Protein AF-A0A930H237-F1 (afdb_monomer_lite)

pLDDT: mean 71.18, std 17.74, range [26.5, 97.38]

Foldseek 3Di:
DDPPPPPDDLLVVLLVLLLCLLPDLVNLLVQLVVCQVCVQVFDKDWDDDADDLQDPVLQNHDGDLSNLVSLLVSNVVLVVPDALQVLCCVQQVGGQDQPPPDQDAQDLVLLCVLLVCLLVVVCPVCPPPPNVVSSLVSNCSLLVGPPVCSVSVVVSSSVLSVDPCVVVSSVSSSSSSSNQRFWDRKMKQWWKQFSNPRHIDSDDQPQDPVRDRPPGIGTQDIDIFGTGGPRDTDPLSVQSNVSDPVSSSVVSSNSNSVSSVVVSVVSVVVVVVVPVPPDVVVVVVVPDDCVVVVVVLVPDDPVVNVVVVVVVVVVVVPD

Secondary structure (DSSP, 8-state):
---------HHHHHHHHHHHHHH-HHHHHHHHHHHHHTGGG---EEE--S--SS-STTTSSS-HHHHHHHHHHHHHHHHHS--HHHHHHHHHSS-----SS------HHHHHHHHHHHHHSTTTTTTSTTHHHHHHHHHHHHHT--TTTHHHHHHHHHHHHTSTTHHHHHHHHHHHHHHH-----EEEEEEEEETTT--EE-------TTSPPPTTEEEEEEEEE-EETTTEE-HHHHHHTT--HHHHHHHHHHHHHHHHHHHHHHHHHHHHHHT-STHHHHHHHTTS-HHHHHHHHHTS-HHHHHHHHHHHHHHHTT-

Sequence (319 aa):
MRVTTTKKNYQTEALESLKEIASSKKKACKIVNNLVLNWSKTNYYFQYYGFPVIREEDVKSTDFSSFIKTTSKAYKDFLSEEKAEKLSEELFGYKIPFDKKNNKVADINGFNRSISKLFQFKVDAFYKIGVRDKLNKLISDSLGAPLDEEDRLVESIIKMTKSENSKDLFEKLSNLLLFRKNKSYQFKIVFYYNLMNHKVESFVPERTENGFFSKTSESLFCLKIETKPNFKVSPFLKVILSEDEEKIKKFLVKEVQKNASKLYLELSERMLELKTTTYQFEESLRKIDFSEIKNLYNLLEDGDKEIARSILIKLALKD

Structure (mmCIF, N/CA/C/O backbone):
data_AF-A0A930H237-F1
#
_entry.id   AF-A0A930H237-F1
#
loop_
_atom_site.group_PDB
_atom_site.id
_atom_site.typ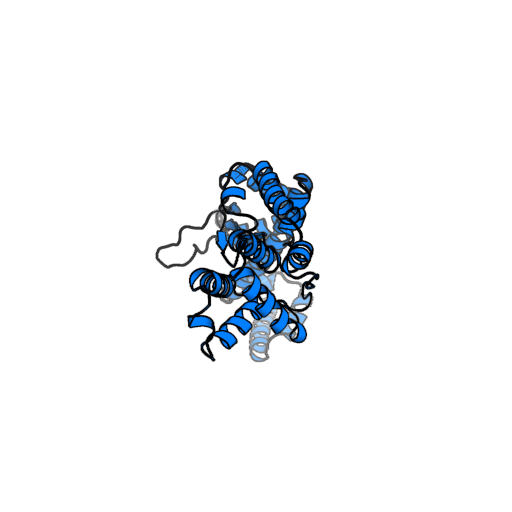e_symbol
_atom_site.label_atom_id
_atom_site.label_alt_id
_atom_site.label_comp_id
_atom_site.label_asym_id
_atom_site.label_entity_id
_atom_site.label_seq_id
_atom_site.pdbx_PDB_ins_code
_atom_site.Cartn_x
_atom_site.Cartn_y
_atom_site.Cartn_z
_atom_site.occupancy
_atom_site.B_iso_or_equiv
_atom_site.auth_seq_id
_atom_site.auth_comp_id
_atom_site.auth_asym_id
_atom_site.auth_atom_id
_atom_site.pdbx_PDB_model_num
ATOM 1 N N . MET A 1 1 ? 27.561 14.089 -52.305 1.00 33.38 1 MET A N 1
ATOM 2 C CA . MET A 1 1 ? 26.918 13.055 -51.466 1.00 33.38 1 MET A CA 1
ATOM 3 C C . MET A 1 1 ? 26.501 13.719 -50.154 1.00 33.38 1 MET A C 1
ATOM 5 O O . MET A 1 1 ? 27.354 13.985 -49.320 1.00 33.38 1 MET A O 1
ATOM 9 N N . ARG A 1 2 ? 25.236 14.142 -50.018 1.00 26.50 2 ARG A N 1
ATOM 10 C CA . ARG A 1 2 ? 24.735 14.723 -48.759 1.00 26.50 2 ARG A CA 1
ATOM 11 C C . ARG A 1 2 ? 24.407 13.564 -47.823 1.00 26.50 2 ARG A C 1
ATOM 13 O O . ARG A 1 2 ? 23.475 12.818 -48.094 1.00 26.50 2 ARG A O 1
ATOM 20 N N . VAL A 1 3 ? 25.188 13.404 -46.759 1.00 28.12 3 VAL A N 1
ATOM 21 C CA . VAL A 1 3 ? 24.837 12.526 -45.641 1.00 28.12 3 VAL A CA 1
ATOM 22 C C . VAL A 1 3 ? 23.681 13.198 -44.904 1.00 28.12 3 VAL A C 1
ATOM 24 O O . VAL A 1 3 ? 23.884 14.107 -44.106 1.00 28.12 3 VAL A O 1
ATOM 27 N N . THR A 1 4 ? 22.449 12.810 -45.220 1.00 27.72 4 THR A N 1
ATOM 28 C CA . THR A 1 4 ? 21.284 13.103 -44.385 1.00 27.72 4 THR A CA 1
ATOM 29 C C . THR A 1 4 ? 21.335 12.168 -43.184 1.00 27.72 4 THR A C 1
ATOM 31 O O . THR A 1 4 ? 20.794 11.067 -43.208 1.00 27.72 4 THR A O 1
ATOM 34 N N . THR A 1 5 ? 22.020 12.583 -42.121 1.00 33.19 5 THR A N 1
ATOM 35 C CA . THR A 1 5 ? 21.842 11.994 -40.792 1.00 33.19 5 THR A CA 1
ATOM 36 C C . THR A 1 5 ? 20.436 12.350 -40.317 1.00 33.19 5 THR A C 1
ATOM 38 O O . THR A 1 5 ? 20.193 13.422 -39.767 1.00 33.19 5 THR A O 1
ATOM 41 N N . THR A 1 6 ? 19.475 11.466 -40.582 1.00 40.22 6 THR A N 1
ATOM 42 C CA . THR A 1 6 ? 18.113 11.578 -40.059 1.00 40.22 6 THR A CA 1
ATOM 43 C C . THR A 1 6 ? 18.204 11.521 -38.538 1.00 40.22 6 THR A C 1
ATOM 45 O O . THR A 1 6 ? 18.523 10.480 -37.965 1.00 40.22 6 THR A O 1
ATOM 48 N N . LYS A 1 7 ? 17.999 12.662 -37.875 1.00 42.22 7 LYS A N 1
ATOM 49 C CA . LYS A 1 7 ? 17.947 12.760 -36.413 1.00 42.22 7 LYS A CA 1
ATOM 50 C C . LYS A 1 7 ? 16.872 11.773 -35.943 1.00 42.22 7 LYS A C 1
ATOM 52 O O . LYS A 1 7 ? 15.703 11.951 -36.284 1.00 42.22 7 LYS A O 1
ATOM 57 N N . LYS A 1 8 ? 17.270 10.691 -35.265 1.00 54.09 8 LYS A N 1
ATOM 58 C CA . LYS A 1 8 ? 16.335 9.674 -34.771 1.00 54.09 8 LYS A CA 1
ATOM 59 C C . LYS A 1 8 ? 15.251 10.362 -33.933 1.00 54.09 8 LYS A C 1
ATOM 61 O O . LYS A 1 8 ? 15.544 11.241 -33.124 1.00 54.09 8 LYS A O 1
ATOM 66 N N . ASN A 1 9 ? 13.991 10.005 -34.178 1.00 72.62 9 ASN A N 1
ATOM 67 C CA . ASN A 1 9 ? 12.866 10.519 -33.403 1.00 72.62 9 ASN A CA 1
ATOM 68 C C . ASN A 1 9 ? 12.964 9.952 -31.977 1.00 72.62 9 ASN A C 1
ATOM 70 O O . ASN A 1 9 ? 12.966 8.731 -31.814 1.00 72.62 9 ASN A O 1
ATOM 74 N N . TYR A 1 10 ? 13.010 10.824 -30.964 1.00 71.81 10 TYR A N 1
ATOM 75 C CA . TYR A 1 10 ? 13.093 10.447 -29.545 1.00 71.81 10 TYR A CA 1
ATOM 76 C C . TYR A 1 10 ? 12.004 9.441 -29.143 1.00 71.81 10 TYR A C 1
ATOM 78 O O . TYR A 1 10 ? 12.230 8.558 -28.329 1.00 71.81 10 TYR A O 1
ATOM 86 N N . GLN A 1 11 ? 10.832 9.510 -29.778 1.00 72.25 11 GLN A N 1
ATOM 87 C CA . GLN A 1 11 ? 9.729 8.579 -29.555 1.00 72.25 11 GLN A CA 1
ATOM 88 C C . GLN A 1 11 ? 10.087 7.138 -29.948 1.00 72.25 11 GLN A C 1
ATOM 90 O O . GLN A 1 11 ? 9.743 6.190 -29.245 1.00 72.25 11 GLN A O 1
ATOM 95 N N . THR A 1 12 ? 10.800 6.962 -31.061 1.00 74.62 12 THR A N 1
ATOM 96 C CA . THR A 1 12 ? 11.258 5.645 -31.523 1.00 74.62 12 THR A CA 1
ATOM 97 C C . THR A 1 12 ? 12.370 5.108 -30.625 1.00 74.62 12 THR A C 1
ATOM 99 O O . THR A 1 12 ? 12.357 3.931 -30.277 1.00 74.62 12 THR A O 1
ATOM 102 N N . GLU A 1 13 ? 13.288 5.969 -30.184 1.00 80.00 13 GLU A N 1
ATOM 103 C CA . GLU A 1 13 ? 14.350 5.585 -29.245 1.00 80.00 13 GLU A CA 1
ATOM 104 C C . GLU A 1 13 ? 13.794 5.208 -27.862 1.00 80.00 13 GLU A C 1
ATOM 106 O O . GLU A 1 13 ? 14.247 4.237 -27.252 1.00 80.00 13 GLU A O 1
ATOM 111 N N . ALA A 1 14 ? 12.759 5.911 -27.400 1.00 81.00 14 ALA A N 1
ATOM 112 C CA . ALA A 1 14 ? 12.029 5.582 -26.182 1.00 81.00 14 ALA A CA 1
ATOM 113 C C . ALA A 1 14 ? 11.367 4.197 -26.272 1.00 81.00 14 ALA A C 1
ATOM 115 O O . ALA A 1 14 ? 11.463 3.408 -25.331 1.00 81.00 14 ALA A O 1
ATOM 116 N N . LEU A 1 15 ? 10.747 3.860 -27.410 1.00 83.19 15 LEU A N 1
ATOM 117 C CA . LEU A 1 15 ? 10.169 2.531 -27.641 1.00 83.19 15 LEU A CA 1
ATOM 118 C C . LEU A 1 15 ? 11.234 1.426 -27.645 1.00 83.19 15 LEU A C 1
ATOM 120 O O . LEU A 1 15 ? 11.040 0.392 -27.001 1.00 83.19 15 LEU A O 1
ATOM 124 N N . GLU A 1 16 ? 12.361 1.638 -28.332 1.00 85.12 16 GLU A N 1
ATOM 125 C CA . GLU A 1 16 ? 13.494 0.702 -28.321 1.00 85.12 16 GLU A CA 1
ATOM 126 C C . GLU A 1 16 ? 13.991 0.482 -26.885 1.00 85.12 16 GLU A C 1
ATOM 128 O O . GLU A 1 16 ? 14.082 -0.655 -26.420 1.00 85.12 16 GLU A O 1
ATOM 133 N N . SER A 1 17 ? 14.212 1.567 -26.144 1.00 90.81 17 SER A N 1
ATOM 134 C CA . SER A 1 17 ? 14.664 1.531 -24.753 1.00 90.81 17 SER A CA 1
ATOM 135 C C . SER A 1 17 ? 13.677 0.798 -23.833 1.00 90.81 17 SER A C 1
ATOM 137 O O . SER A 1 17 ? 14.084 -0.072 -23.059 1.00 90.81 17 SER A O 1
ATOM 139 N N . LEU A 1 18 ? 12.369 1.052 -23.947 1.00 88.19 18 LEU A N 1
ATOM 140 C CA . LEU A 1 18 ? 11.340 0.347 -23.170 1.00 88.19 18 LEU A CA 1
ATOM 141 C C . LEU A 1 18 ? 11.295 -1.153 -23.486 1.00 88.19 18 LEU A C 1
ATOM 143 O O . LEU A 1 18 ? 11.227 -1.970 -22.562 1.00 88.19 18 LEU A O 1
ATOM 147 N N . LYS A 1 19 ? 11.401 -1.535 -24.765 1.00 88.88 19 LYS A N 1
ATOM 148 C CA . LYS A 1 19 ? 11.477 -2.941 -25.195 1.00 88.88 19 LYS A CA 1
ATOM 149 C C . LYS A 1 19 ? 12.703 -3.644 -24.609 1.00 88.88 19 LYS A C 1
ATOM 151 O O . LYS A 1 19 ? 12.628 -4.792 -24.156 1.00 88.88 19 LYS A O 1
ATOM 156 N N . GLU A 1 20 ? 13.838 -2.959 -24.578 1.00 92.44 20 GLU A N 1
ATOM 157 C CA . GLU A 1 20 ? 15.064 -3.474 -23.976 1.00 92.44 20 GLU A CA 1
ATOM 158 C C . GLU A 1 20 ? 14.970 -3.586 -22.447 1.00 92.44 20 GLU A C 1
ATOM 160 O O . GLU A 1 20 ? 15.455 -4.561 -21.872 1.00 92.44 20 GLU A O 1
ATOM 165 N N . ILE A 1 21 ? 14.339 -2.619 -21.770 1.00 93.25 21 ILE A N 1
ATOM 166 C CA . ILE A 1 21 ? 14.089 -2.680 -20.322 1.00 93.25 21 ILE A CA 1
ATOM 167 C C . ILE A 1 21 ? 13.184 -3.871 -19.998 1.00 93.25 21 ILE A C 1
ATOM 169 O O . ILE A 1 21 ? 13.485 -4.628 -19.075 1.00 93.25 21 ILE A O 1
ATOM 173 N N . ALA A 1 22 ? 12.115 -4.070 -20.772 1.00 90.62 22 ALA A N 1
ATOM 174 C CA . ALA A 1 22 ? 11.183 -5.178 -20.595 1.00 90.62 22 ALA A CA 1
ATOM 175 C C . ALA A 1 22 ? 11.869 -6.547 -20.748 1.00 90.62 22 ALA A C 1
ATOM 177 O O . ALA A 1 22 ? 11.674 -7.440 -19.920 1.00 90.62 22 ALA A O 1
ATOM 178 N N . SER A 1 23 ? 12.726 -6.703 -21.760 1.00 88.12 23 SER A N 1
ATOM 179 C CA . SER A 1 23 ? 13.376 -7.981 -22.087 1.00 88.12 23 SER A CA 1
ATOM 180 C C . SER A 1 23 ? 14.668 -8.263 -21.306 1.00 88.12 23 SER A C 1
ATOM 182 O O . SER A 1 23 ? 15.062 -9.422 -21.176 1.00 88.12 23 SER A O 1
ATOM 184 N N . SER A 1 24 ? 15.331 -7.247 -20.737 1.00 93.75 24 SER A N 1
ATOM 185 C CA . SER A 1 24 ? 16.636 -7.406 -20.082 1.00 93.75 24 SER A CA 1
ATOM 186 C C . SER A 1 24 ? 16.589 -7.190 -18.570 1.00 93.75 24 SER A C 1
ATOM 188 O O . SER A 1 24 ? 16.577 -6.060 -18.073 1.00 93.75 24 SER A O 1
ATOM 190 N N . LYS A 1 25 ? 16.743 -8.287 -17.813 1.00 92.38 25 LYS A N 1
ATOM 191 C CA . LYS A 1 25 ? 16.907 -8.238 -16.349 1.00 92.38 25 LYS A CA 1
ATOM 192 C C . LYS A 1 25 ? 18.054 -7.311 -15.931 1.00 92.38 25 LYS A C 1
ATOM 194 O O . LYS A 1 25 ? 17.916 -6.568 -14.969 1.00 92.38 25 LYS A O 1
ATOM 199 N N . LYS A 1 26 ? 19.171 -7.301 -16.671 1.00 96.25 26 LYS A N 1
ATOM 200 C CA . LYS A 1 26 ? 20.328 -6.431 -16.388 1.00 96.25 26 LYS A CA 1
ATOM 201 C C . LYS A 1 26 ? 19.966 -4.945 -16.501 1.00 96.25 26 LYS A C 1
ATOM 203 O O . LYS A 1 26 ? 20.393 -4.165 -15.653 1.00 96.25 26 LYS A O 1
ATOM 208 N N . LYS A 1 27 ? 19.190 -4.545 -17.518 1.00 94.38 27 LYS A N 1
ATOM 209 C CA . LYS A 1 27 ? 18.742 -3.148 -17.678 1.00 94.38 27 LYS A CA 1
ATOM 210 C C . LYS A 1 27 ? 17.751 -2.751 -16.588 1.00 94.38 27 LYS A C 1
ATOM 212 O O . LYS A 1 27 ? 17.941 -1.713 -15.960 1.00 94.38 27 LYS A O 1
ATOM 217 N N . ALA A 1 28 ? 16.785 -3.613 -16.277 1.00 94.44 28 ALA A N 1
ATOM 218 C CA . ALA A 1 28 ? 15.865 -3.384 -15.167 1.00 94.44 28 ALA A CA 1
ATOM 219 C C . ALA A 1 28 ? 16.589 -3.295 -13.805 1.00 94.44 28 ALA A C 1
ATOM 221 O O . ALA A 1 28 ? 16.302 -2.395 -13.020 1.00 94.44 28 ALA A O 1
ATOM 222 N N . CYS A 1 29 ? 17.590 -4.145 -13.544 1.00 96.75 29 CYS A N 1
ATOM 223 C CA . CYS A 1 29 ? 18.431 -4.051 -12.344 1.00 96.75 29 CYS A CA 1
ATOM 224 C C . CYS A 1 29 ? 19.172 -2.712 -12.251 1.00 96.75 29 CYS A C 1
ATOM 226 O O . CYS A 1 29 ? 19.229 -2.137 -11.171 1.00 96.75 29 CYS A O 1
ATOM 228 N N . LYS A 1 30 ? 19.712 -2.188 -13.361 1.00 96.12 30 LYS A N 1
ATOM 229 C CA . LYS A 1 30 ? 20.359 -0.864 -13.363 1.00 96.12 30 LYS A CA 1
ATOM 230 C C . LYS A 1 30 ? 19.384 0.244 -12.964 1.00 96.12 30 LYS A C 1
ATOM 232 O O . LYS A 1 30 ? 19.750 1.099 -12.167 1.00 96.12 30 LYS A O 1
ATOM 237 N N . ILE A 1 31 ? 18.152 0.203 -13.476 1.00 95.44 31 ILE A N 1
ATOM 238 C CA . ILE A 1 31 ? 17.099 1.150 -13.087 1.00 95.44 31 ILE A CA 1
ATOM 239 C C . ILE A 1 31 ? 16.830 1.041 -11.587 1.00 95.44 31 ILE A C 1
ATOM 241 O O . ILE A 1 31 ? 16.920 2.041 -10.889 1.00 95.44 31 ILE A O 1
ATOM 245 N N . VAL A 1 32 ? 16.580 -0.166 -11.073 1.00 96.12 32 VAL A N 1
ATOM 246 C CA . VAL A 1 32 ? 16.303 -0.374 -9.643 1.00 96.12 32 VAL A CA 1
ATOM 247 C C . VAL A 1 32 ? 17.460 0.096 -8.763 1.00 96.12 32 VAL A C 1
ATOM 249 O O . VAL A 1 32 ? 17.221 0.796 -7.787 1.00 96.12 32 VAL A O 1
ATOM 252 N N . ASN A 1 33 ? 18.708 -0.208 -9.123 1.00 95.56 33 ASN A N 1
ATOM 253 C CA . ASN A 1 33 ? 19.875 0.262 -8.376 1.00 95.56 33 ASN A CA 1
ATOM 254 C C . ASN A 1 33 ? 19.957 1.793 -8.361 1.00 95.56 33 ASN A C 1
ATOM 256 O O . ASN A 1 33 ? 20.219 2.374 -7.314 1.00 95.56 33 ASN A O 1
ATOM 260 N N . ASN A 1 34 ? 19.671 2.452 -9.487 1.00 93.25 34 ASN A N 1
ATOM 261 C CA . ASN A 1 34 ? 19.621 3.912 -9.539 1.00 93.25 34 ASN A CA 1
ATOM 262 C C . ASN A 1 34 ? 18.498 4.485 -8.663 1.00 93.25 34 ASN A C 1
ATOM 264 O O . ASN A 1 34 ? 18.711 5.513 -8.023 1.00 93.25 34 ASN A O 1
ATOM 268 N N . LEU A 1 35 ? 17.330 3.833 -8.607 1.00 91.88 35 LEU A N 1
ATOM 269 C CA . LEU A 1 35 ? 16.230 4.240 -7.726 1.00 91.88 35 LEU A CA 1
ATOM 270 C C . LEU A 1 35 ? 16.613 4.099 -6.247 1.00 91.88 35 LEU A C 1
ATOM 272 O O . LEU A 1 35 ? 16.368 5.013 -5.470 1.00 91.88 35 LEU A O 1
ATOM 276 N N . VAL A 1 36 ? 17.258 2.990 -5.871 1.00 93.12 36 VAL A N 1
ATOM 277 C CA . VAL A 1 36 ? 17.744 2.744 -4.502 1.00 93.12 36 VAL A CA 1
ATOM 278 C C . VAL A 1 36 ? 18.811 3.767 -4.102 1.00 93.12 36 VAL A C 1
ATOM 280 O O . VAL A 1 36 ? 18.723 4.356 -3.029 1.00 93.12 36 VAL A O 1
ATOM 283 N N . LEU A 1 37 ? 19.784 4.036 -4.978 1.00 92.00 37 LEU A N 1
ATOM 284 C CA . LEU A 1 37 ? 20.841 5.023 -4.724 1.00 92.00 37 LEU A CA 1
ATOM 285 C C . LEU A 1 37 ? 20.296 6.449 -4.572 1.00 92.00 37 LEU A C 1
ATOM 287 O O . LEU A 1 37 ? 20.847 7.239 -3.812 1.00 92.00 37 LEU A O 1
ATOM 291 N N . ASN A 1 38 ? 19.217 6.785 -5.281 1.00 89.00 38 ASN A N 1
ATOM 292 C CA . ASN A 1 38 ? 18.582 8.102 -5.225 1.00 89.00 38 ASN A CA 1
ATOM 293 C C . ASN A 1 38 ? 17.320 8.117 -4.353 1.00 89.00 38 ASN A C 1
ATOM 295 O O . ASN A 1 38 ? 16.482 9.007 -4.510 1.00 89.00 38 ASN A O 1
ATOM 299 N N . TRP A 1 39 ? 17.163 7.157 -3.435 1.00 90.00 39 TRP A N 1
ATOM 300 C CA . TRP A 1 39 ? 15.936 7.037 -2.647 1.00 90.00 39 TRP A CA 1
ATOM 301 C C . TRP A 1 39 ? 15.631 8.299 -1.835 1.00 90.00 39 TRP A C 1
ATOM 303 O O . TRP A 1 39 ? 14.477 8.707 -1.749 1.00 90.00 39 TRP A O 1
ATOM 313 N N . SER A 1 40 ? 16.662 8.992 -1.345 1.00 87.31 40 SER A N 1
ATOM 314 C CA . SER A 1 40 ? 16.518 10.258 -0.615 1.00 87.31 40 SER A CA 1
ATOM 315 C C . SER A 1 40 ? 15.809 11.365 -1.413 1.00 87.31 40 SER A C 1
ATOM 317 O O . SER A 1 40 ? 15.217 12.263 -0.824 1.00 87.31 40 SER A O 1
ATOM 319 N N . LYS A 1 41 ? 15.816 11.284 -2.750 1.00 85.69 41 LYS A N 1
ATOM 320 C CA . LYS A 1 41 ? 15.156 12.230 -3.668 1.00 85.69 41 LYS A CA 1
ATOM 321 C C . LYS A 1 41 ? 13.762 11.772 -4.110 1.00 85.69 41 LYS A C 1
ATOM 323 O O . LYS A 1 41 ? 13.140 12.425 -4.944 1.00 85.69 41 LYS A O 1
ATOM 328 N N . THR A 1 42 ? 13.290 10.630 -3.612 1.00 86.19 42 THR A N 1
ATOM 329 C CA . THR A 1 42 ? 12.003 10.059 -4.012 1.00 86.19 42 THR A CA 1
ATOM 330 C C . THR A 1 42 ? 10.846 10.785 -3.346 1.00 86.19 42 THR A C 1
ATOM 332 O O . THR A 1 42 ? 10.838 10.958 -2.130 1.00 86.19 42 THR A O 1
ATOM 335 N N . ASN A 1 43 ? 9.861 11.189 -4.154 1.00 84.56 43 ASN A N 1
ATOM 336 C CA . ASN A 1 43 ? 8.629 11.796 -3.663 1.00 84.56 43 ASN A CA 1
ATOM 337 C C . ASN A 1 43 ? 7.578 10.741 -3.301 1.00 84.56 43 ASN A C 1
ATOM 339 O O . ASN A 1 43 ? 7.437 9.714 -3.972 1.00 84.56 43 ASN A O 1
ATOM 343 N N . TYR A 1 44 ? 6.776 11.060 -2.287 1.00 83.62 44 TYR A N 1
ATOM 344 C CA . TYR A 1 44 ? 5.657 10.244 -1.826 1.00 83.62 44 TYR A CA 1
ATOM 345 C C . TYR A 1 44 ? 4.362 11.030 -1.974 1.00 83.62 44 TYR A C 1
ATOM 347 O O . TYR A 1 44 ? 4.291 12.214 -1.655 1.00 83.62 44 TYR A O 1
ATOM 355 N N . TYR A 1 45 ? 3.321 10.352 -2.440 1.00 80.38 45 TYR A N 1
ATOM 356 C CA . TYR A 1 45 ? 1.989 10.923 -2.558 1.00 80.38 45 TYR A CA 1
ATOM 357 C C . TYR A 1 45 ? 1.099 10.304 -1.504 1.00 80.38 45 TYR A C 1
ATOM 359 O O . TYR A 1 45 ? 0.741 9.131 -1.616 1.00 80.38 45 TYR A O 1
ATOM 367 N N . PHE A 1 46 ? 0.721 11.093 -0.509 1.00 77.88 46 PHE A N 1
ATOM 368 C CA . PHE A 1 46 ? -0.199 10.667 0.531 1.00 77.88 46 PHE A CA 1
ATOM 369 C C . PHE A 1 46 ? -1.638 10.932 0.104 1.00 77.88 46 PHE A C 1
ATOM 371 O O . PHE A 1 46 ? -2.046 12.072 -0.107 1.00 77.88 46 PHE A O 1
ATOM 378 N N . GLN A 1 47 ? -2.412 9.862 -0.047 1.00 71.81 47 GLN A N 1
ATOM 379 C CA . GLN A 1 47 ? -3.854 9.917 -0.233 1.00 71.81 47 GLN A CA 1
ATOM 380 C C . GLN A 1 47 ? -4.516 9.371 1.028 1.00 71.81 47 GLN A C 1
ATOM 382 O O . GLN A 1 47 ? -4.502 8.171 1.316 1.00 71.81 47 GLN A O 1
ATOM 387 N N . TYR A 1 48 ? -5.058 10.301 1.803 1.00 64.25 48 TYR A N 1
ATOM 388 C CA . TYR A 1 48 ? -5.606 10.039 3.120 1.00 64.25 48 TYR A CA 1
ATOM 389 C C . TYR A 1 48 ? -7.035 9.511 3.003 1.00 64.25 48 TYR A C 1
ATOM 391 O O . TYR A 1 48 ? -7.947 10.236 2.609 1.00 64.25 48 TYR A O 1
ATOM 399 N N . TYR A 1 49 ? -7.238 8.262 3.415 1.00 56.75 49 TYR A N 1
ATOM 400 C CA . TYR A 1 49 ? -8.554 7.731 3.746 1.00 56.75 49 TYR A CA 1
ATOM 401 C C . TYR A 1 49 ? -8.425 6.964 5.071 1.00 56.75 49 TYR A C 1
ATOM 403 O O . TYR A 1 49 ? -7.700 5.985 5.156 1.00 56.75 49 TYR A O 1
ATOM 411 N N . GLY A 1 50 ? -9.093 7.416 6.137 1.00 59.72 50 GLY A N 1
ATOM 412 C CA . GLY A 1 50 ? -9.036 6.740 7.445 1.00 59.72 50 GLY A CA 1
ATOM 413 C C . GLY A 1 50 ? -7.785 7.044 8.284 1.00 59.72 50 GLY A C 1
ATOM 414 O O . GLY A 1 50 ? -7.197 8.114 8.152 1.00 59.72 50 GLY A O 1
ATOM 415 N N . PHE A 1 51 ? -7.438 6.130 9.199 1.00 65.19 51 PHE A N 1
ATOM 416 C CA . PHE A 1 51 ? -6.330 6.298 10.147 1.00 65.19 51 PHE A CA 1
ATOM 417 C C . PHE A 1 51 ? -5.004 5.767 9.562 1.00 65.19 51 PHE A C 1
ATOM 419 O O . PHE A 1 51 ? -4.988 4.653 9.024 1.00 65.19 51 PHE A O 1
ATOM 426 N N . PRO A 1 52 ? -3.894 6.524 9.646 1.00 68.94 52 PRO A N 1
ATOM 427 C CA . PRO A 1 52 ? -2.606 6.101 9.110 1.00 68.94 52 PRO A CA 1
ATOM 428 C C . PRO A 1 52 ? -1.883 5.122 10.038 1.00 68.94 52 PRO A C 1
ATOM 430 O O . PRO A 1 52 ? -1.348 5.514 11.071 1.00 68.94 52 PRO A O 1
ATOM 433 N N . VAL A 1 53 ? -1.825 3.850 9.630 1.00 76.94 53 VAL A N 1
ATOM 434 C CA . VAL A 1 53 ? -0.948 2.842 10.261 1.00 76.94 53 VAL A CA 1
ATOM 435 C C . VAL A 1 53 ? 0.527 3.149 9.994 1.00 76.94 53 VAL A C 1
ATOM 437 O O . VAL A 1 53 ? 1.357 3.018 10.879 1.00 76.94 53 VAL A O 1
ATOM 440 N N . ILE A 1 54 ? 0.841 3.561 8.765 1.00 82.25 54 ILE A N 1
ATOM 441 C CA . ILE A 1 54 ? 2.162 4.053 8.368 1.00 82.25 54 ILE A CA 1
ATOM 442 C C . ILE A 1 54 ? 1.971 5.527 8.039 1.00 82.25 54 ILE A C 1
ATOM 444 O O . ILE A 1 54 ? 1.153 5.855 7.174 1.00 82.25 54 ILE A O 1
ATOM 448 N N . ARG A 1 55 ? 2.672 6.399 8.752 1.00 81.06 55 ARG A N 1
ATOM 449 C CA . ARG A 1 55 ? 2.525 7.850 8.679 1.00 81.06 55 ARG A CA 1
ATOM 450 C C . ARG A 1 55 ? 3.565 8.462 7.747 1.00 81.06 55 ARG A C 1
ATOM 452 O O . ARG A 1 55 ? 4.435 7.781 7.210 1.00 81.06 55 ARG A O 1
ATOM 459 N N . GLU A 1 56 ? 3.446 9.762 7.504 1.00 83.69 56 GLU A N 1
ATOM 460 C CA . GLU A 1 56 ? 4.380 10.482 6.640 1.00 83.69 56 GLU A CA 1
ATOM 461 C C . GLU A 1 56 ? 5.798 10.508 7.229 1.00 83.69 56 GLU A C 1
ATOM 463 O O . GLU A 1 56 ? 6.770 10.331 6.500 1.00 83.69 56 GLU A O 1
ATOM 468 N N . GLU A 1 57 ? 5.922 10.657 8.545 1.00 84.50 57 GLU A N 1
ATOM 469 C CA . GLU A 1 57 ? 7.188 10.589 9.276 1.00 84.50 57 GLU A CA 1
ATOM 470 C C . GLU A 1 57 ? 7.896 9.232 9.154 1.00 84.50 57 GLU A C 1
ATOM 472 O O . GLU A 1 57 ? 9.124 9.198 9.126 1.00 84.50 57 GLU A O 1
ATOM 477 N N . ASP A 1 58 ? 7.150 8.135 8.991 1.00 83.44 58 ASP A N 1
ATOM 478 C CA . ASP A 1 58 ? 7.712 6.782 8.882 1.00 83.44 58 ASP A CA 1
ATOM 479 C C . ASP A 1 58 ? 8.379 6.521 7.524 1.00 83.44 58 ASP A C 1
ATOM 481 O O . ASP A 1 58 ? 9.135 5.561 7.357 1.00 83.44 58 ASP A O 1
ATOM 485 N N . VAL A 1 59 ? 8.069 7.360 6.532 1.00 81.25 59 VAL A N 1
ATOM 486 C CA . VAL A 1 59 ? 8.475 7.167 5.132 1.00 81.25 59 VAL A CA 1
ATOM 487 C C . VAL A 1 59 ? 9.245 8.360 4.574 1.00 81.25 59 VAL A C 1
ATOM 489 O O . VAL A 1 59 ? 9.812 8.263 3.485 1.00 81.25 59 VAL A O 1
ATOM 492 N N . LYS A 1 60 ? 9.274 9.483 5.304 1.00 78.88 60 LYS A N 1
ATOM 493 C CA . LYS A 1 60 ? 10.025 10.685 4.941 1.00 78.88 60 LYS A CA 1
ATOM 494 C C . LYS A 1 60 ? 11.503 10.343 4.745 1.00 78.88 60 LYS A C 1
ATOM 496 O O . LYS A 1 60 ? 12.148 9.728 5.587 1.00 78.88 60 LYS A O 1
ATOM 501 N N . SER A 1 61 ? 12.003 10.731 3.576 1.00 65.00 61 SER A N 1
ATOM 502 C CA . SER A 1 61 ? 13.246 10.250 2.974 1.00 65.00 61 SER A CA 1
ATOM 503 C C . SER A 1 61 ? 14.507 10.443 3.823 1.00 65.00 61 SER A C 1
ATOM 505 O O . SER A 1 61 ? 14.976 11.566 3.993 1.00 65.00 61 SER A O 1
ATOM 507 N N . THR A 1 62 ? 15.128 9.326 4.211 1.00 75.19 62 THR A N 1
ATOM 508 C CA . THR A 1 62 ? 16.531 9.243 4.659 1.00 75.19 62 THR A CA 1
ATOM 509 C C . THR A 1 62 ? 17.349 8.363 3.704 1.00 75.19 62 THR A C 1
ATOM 511 O O . THR A 1 62 ? 18.179 8.877 2.958 1.00 75.19 62 THR A O 1
ATOM 514 N N . ASP A 1 63 ? 17.046 7.067 3.616 1.00 91.19 63 ASP A N 1
ATOM 515 C CA . ASP A 1 63 ? 17.631 6.110 2.663 1.00 91.19 63 ASP A CA 1
ATOM 516 C C . ASP A 1 63 ? 16.717 4.881 2.468 1.00 91.19 63 ASP A C 1
ATOM 518 O O . ASP A 1 63 ? 15.736 4.704 3.194 1.00 91.19 63 ASP A O 1
ATOM 522 N N . PHE A 1 64 ? 17.012 4.032 1.475 1.00 92.81 64 PHE A N 1
ATOM 523 C CA . PHE A 1 64 ? 16.161 2.884 1.127 1.00 92.81 64 PHE A CA 1
ATOM 524 C C . PHE A 1 64 ? 16.055 1.838 2.246 1.00 92.81 64 PHE A C 1
ATOM 526 O O . PHE A 1 64 ? 14.969 1.317 2.496 1.00 92.81 64 PHE A O 1
ATOM 533 N N . SER A 1 65 ? 17.155 1.543 2.944 1.00 93.38 65 SER A N 1
ATOM 534 C CA . SER A 1 65 ? 17.174 0.555 4.029 1.00 93.38 65 SER A CA 1
ATOM 535 C C . SER A 1 65 ? 16.406 1.076 5.246 1.00 93.38 65 SER A C 1
ATOM 537 O O . SER A 1 65 ? 15.583 0.357 5.818 1.00 93.38 65 SER A O 1
ATOM 539 N N . SER A 1 66 ? 16.615 2.341 5.615 1.00 92.56 66 SER A N 1
ATOM 540 C CA . SER A 1 66 ? 15.860 2.993 6.687 1.00 92.56 66 SER A CA 1
ATOM 541 C C . SER A 1 66 ? 14.367 3.038 6.372 1.00 92.56 66 SER A C 1
ATOM 543 O O . SER A 1 66 ? 13.564 2.661 7.220 1.00 92.56 66 SER A O 1
ATOM 545 N N . PHE A 1 67 ? 13.987 3.380 5.135 1.00 92.31 67 PHE A N 1
ATOM 546 C CA . PHE A 1 67 ? 12.594 3.318 4.684 1.00 92.31 67 PHE A CA 1
ATOM 547 C C . PHE A 1 67 ? 11.973 1.931 4.915 1.00 92.31 67 PHE A C 1
ATOM 549 O O . PHE A 1 67 ? 10.870 1.838 5.459 1.00 92.31 67 PHE A O 1
ATOM 556 N N . ILE A 1 68 ? 12.679 0.852 4.552 1.00 93.69 68 ILE A N 1
ATOM 557 C CA . ILE A 1 68 ? 12.207 -0.528 4.750 1.00 93.69 68 ILE A CA 1
ATOM 558 C C . ILE A 1 68 ? 11.991 -0.816 6.236 1.00 93.69 68 ILE A C 1
ATOM 560 O O . ILE A 1 68 ? 10.916 -1.283 6.618 1.00 93.69 68 ILE A O 1
ATOM 564 N N . LYS A 1 69 ? 12.993 -0.523 7.072 1.00 93.19 69 LYS A N 1
ATOM 565 C CA . LYS A 1 69 ? 12.950 -0.810 8.511 1.00 93.19 69 LYS A CA 1
ATOM 566 C C . LYS A 1 69 ? 11.848 -0.028 9.213 1.00 93.19 69 LYS A C 1
ATOM 568 O O . LYS A 1 69 ? 11.069 -0.629 9.945 1.00 93.19 69 LYS A O 1
ATOM 573 N N . THR A 1 70 ? 11.745 1.276 8.971 1.00 92.31 70 THR A N 1
ATOM 574 C CA . THR A 1 70 ? 10.752 2.135 9.631 1.00 92.31 70 THR A CA 1
ATOM 575 C C . THR A 1 70 ? 9.336 1.787 9.187 1.00 92.31 70 THR A C 1
ATOM 577 O O . THR A 1 70 ? 8.470 1.580 10.031 1.00 92.31 70 THR A O 1
ATOM 580 N N . THR A 1 71 ? 9.112 1.591 7.881 1.00 90.25 71 THR A N 1
ATOM 581 C CA . THR A 1 71 ? 7.802 1.174 7.349 1.00 90.25 71 THR A CA 1
ATOM 582 C C . THR A 1 71 ? 7.378 -0.187 7.903 1.00 90.25 71 THR A C 1
ATOM 584 O O . THR A 1 71 ? 6.221 -0.384 8.278 1.00 90.25 71 THR A O 1
ATOM 587 N N . SER A 1 72 ? 8.311 -1.144 7.950 1.00 91.00 72 SER A N 1
ATOM 588 C CA . SER A 1 72 ? 8.050 -2.480 8.487 1.00 91.00 72 SER A CA 1
ATOM 589 C C . SER A 1 72 ? 7.758 -2.432 9.985 1.00 91.00 72 SER A C 1
ATOM 591 O O . SER A 1 72 ? 6.780 -3.031 10.431 1.00 91.00 72 SER A O 1
ATOM 593 N N . LYS A 1 73 ? 8.553 -1.674 10.750 1.00 90.31 73 LYS A N 1
ATOM 594 C CA . LYS A 1 73 ? 8.351 -1.472 12.185 1.00 90.31 73 LYS A CA 1
ATOM 595 C C . LYS A 1 73 ? 6.987 -0.849 12.474 1.00 90.31 73 LYS A C 1
ATOM 597 O O . LYS A 1 73 ? 6.232 -1.450 13.221 1.00 90.31 73 LYS A O 1
ATOM 602 N N . ALA A 1 74 ? 6.633 0.260 11.823 1.00 87.25 74 ALA A N 1
ATOM 603 C CA . ALA A 1 74 ? 5.338 0.919 12.015 1.00 87.25 74 ALA A CA 1
ATOM 604 C C . ALA A 1 74 ? 4.162 -0.054 11.809 1.00 87.25 74 ALA A C 1
ATOM 606 O O . ALA A 1 74 ? 3.224 -0.104 12.604 1.00 87.25 74 ALA A O 1
ATOM 607 N N . TYR A 1 75 ? 4.239 -0.905 10.780 1.00 85.69 75 TYR A N 1
ATOM 608 C CA . TYR A 1 75 ? 3.210 -1.916 10.547 1.00 85.69 75 TYR A CA 1
ATOM 609 C C . TYR A 1 75 ? 3.237 -3.069 11.564 1.00 85.69 75 TYR A C 1
ATOM 611 O O . TYR A 1 75 ? 2.180 -3.554 11.960 1.00 85.69 75 TYR A O 1
ATOM 619 N N . LYS A 1 76 ? 4.418 -3.533 11.987 1.00 84.88 76 LYS A N 1
ATOM 620 C CA . LYS A 1 76 ? 4.561 -4.585 13.009 1.00 84.88 76 LYS A CA 1
ATOM 621 C C . LYS A 1 76 ? 4.078 -4.117 14.379 1.00 84.88 76 LYS A C 1
ATOM 623 O O . LYS A 1 76 ? 3.379 -4.879 15.038 1.00 84.88 76 LYS A O 1
ATOM 628 N N . ASP A 1 77 ? 4.396 -2.885 14.763 1.00 81.56 77 ASP A N 1
ATOM 629 C CA . ASP A 1 77 ? 3.953 -2.267 16.012 1.00 81.56 77 ASP A CA 1
ATOM 630 C C . ASP A 1 77 ? 2.419 -2.217 16.033 1.00 81.56 77 ASP A C 1
ATOM 632 O O . ASP A 1 77 ? 1.800 -2.754 16.949 1.00 81.56 77 ASP A O 1
ATOM 636 N N . PHE A 1 78 ? 1.798 -1.765 14.939 1.00 78.19 78 PHE A N 1
ATOM 637 C CA . PHE A 1 78 ? 0.345 -1.831 14.759 1.00 78.19 78 PHE A CA 1
ATOM 638 C C . PHE A 1 78 ? -0.240 -3.252 14.885 1.00 78.19 78 PHE A C 1
ATOM 640 O O . PHE A 1 78 ? -1.330 -3.433 15.419 1.00 78.19 78 PHE A O 1
ATOM 647 N N . LEU A 1 79 ? 0.454 -4.282 14.388 1.00 74.88 79 LEU A N 1
ATOM 648 C CA . LEU A 1 79 ? 0.012 -5.674 14.554 1.00 74.88 79 LEU A CA 1
ATOM 649 C C . LEU A 1 79 ? 0.203 -6.206 15.982 1.00 74.88 79 LEU A C 1
ATOM 651 O O . LEU A 1 79 ? -0.441 -7.194 16.345 1.00 74.88 79 LEU A O 1
ATOM 655 N N . SER A 1 80 ? 1.126 -5.617 16.743 1.00 66.19 80 SER A N 1
ATOM 656 C CA . SER A 1 80 ? 1.448 -6.012 18.114 1.00 66.19 80 SER A CA 1
ATOM 657 C C . SER A 1 80 ? 0.523 -5.379 19.152 1.00 66.19 80 SER A C 1
ATOM 659 O O . SER A 1 80 ? 0.328 -5.969 20.215 1.00 66.19 80 SER A O 1
ATOM 661 N N . GLU A 1 81 ? -0.080 -4.231 18.831 1.00 62.72 81 GLU A N 1
ATOM 662 C CA . GLU A 1 81 ? -1.132 -3.634 19.646 1.00 62.72 81 GLU A CA 1
ATOM 663 C C . GLU A 1 81 ? -2.333 -4.592 19.743 1.00 62.72 81 GLU A C 1
ATOM 665 O O . GLU A 1 81 ? -2.652 -5.342 18.812 1.00 62.72 81 GLU A O 1
ATOM 670 N N . GLU A 1 82 ? -2.947 -4.649 20.927 1.00 57.94 82 GLU A N 1
ATOM 671 C CA . GLU A 1 82 ? -3.904 -5.691 21.288 1.00 57.94 82 GLU A CA 1
ATOM 672 C C . GLU A 1 82 ? -5.008 -5.854 20.242 1.00 57.94 82 GLU A C 1
ATOM 674 O O . GLU A 1 82 ? -5.751 -4.930 19.922 1.00 57.94 82 GLU A O 1
ATOM 679 N N . LYS A 1 83 ? -5.100 -7.077 19.701 1.00 70.12 83 LYS A N 1
ATOM 680 C CA . LYS A 1 83 ? -6.057 -7.469 18.660 1.00 70.12 83 LYS A CA 1
ATOM 681 C C . LYS A 1 83 ? -7.429 -6.849 18.926 1.00 70.12 83 LYS A C 1
ATOM 683 O O . LYS A 1 83 ? -7.952 -6.998 20.025 1.00 70.12 83 LYS A O 1
ATOM 688 N N . ALA A 1 84 ? -8.070 -6.305 17.891 1.00 69.44 84 ALA A N 1
ATOM 689 C CA . ALA A 1 84 ? -9.456 -5.825 17.967 1.00 69.44 84 ALA A CA 1
ATOM 690 C C . ALA A 1 84 ? -10.406 -6.834 18.646 1.00 69.44 84 ALA A C 1
ATOM 692 O O . ALA A 1 84 ? -11.323 -6.448 19.351 1.00 69.44 84 ALA A O 1
ATOM 693 N N . GLU A 1 85 ? -10.176 -8.137 18.468 1.00 73.62 85 GLU A N 1
ATOM 694 C CA . GLU A 1 85 ? -10.952 -9.188 19.137 1.00 73.62 85 GLU A CA 1
ATOM 695 C C . GLU A 1 85 ? -10.707 -9.247 20.654 1.00 73.62 85 GLU A C 1
ATOM 697 O O . GLU A 1 85 ? -11.658 -9.447 21.399 1.00 73.62 85 GLU A O 1
ATOM 702 N N . LYS A 1 86 ? -9.464 -9.043 21.118 1.00 79.50 86 LYS A N 1
ATOM 703 C CA . LYS A 1 86 ? -9.133 -8.951 22.550 1.00 79.50 86 LYS A CA 1
ATOM 704 C C . LYS A 1 86 ? -9.712 -7.681 23.167 1.00 79.50 86 LYS A C 1
ATOM 706 O O . LYS A 1 86 ? -10.360 -7.765 24.197 1.00 79.50 86 LYS A O 1
ATOM 711 N N . LEU A 1 87 ? -9.546 -6.536 22.500 1.00 80.62 87 LEU A N 1
ATOM 712 C CA . LEU A 1 87 ? -10.147 -5.272 22.939 1.00 80.62 87 LEU A CA 1
ATOM 713 C C . LEU A 1 87 ? -11.675 -5.350 22.958 1.00 80.62 87 LEU A C 1
ATOM 715 O O . LEU A 1 87 ? -12.313 -4.819 23.856 1.00 80.62 87 LEU A O 1
ATOM 719 N N . SER A 1 88 ? -12.277 -6.039 21.989 1.00 78.12 88 SER A N 1
ATOM 720 C CA . SER A 1 88 ? -13.712 -6.318 21.989 1.00 78.12 88 SER A CA 1
ATOM 721 C C . SER A 1 88 ? -14.122 -7.178 23.182 1.00 78.12 88 SER A C 1
ATOM 723 O O . SER A 1 88 ? -15.132 -6.890 23.812 1.00 78.12 88 SER A O 1
ATOM 725 N N . GLU A 1 89 ? -13.361 -8.230 23.482 1.00 84.88 89 GLU A N 1
ATOM 726 C CA . GLU A 1 89 ? -13.625 -9.112 24.620 1.00 84.88 89 GLU A CA 1
ATOM 727 C C . GLU A 1 89 ? -13.486 -8.367 25.952 1.00 84.88 89 GLU A C 1
ATOM 729 O O . GLU A 1 89 ? -14.335 -8.524 26.821 1.00 84.88 89 GLU A O 1
ATOM 734 N N . GLU A 1 90 ? -12.492 -7.489 26.079 1.00 86.56 90 GLU A N 1
ATOM 735 C CA . GLU A 1 90 ? -12.317 -6.624 27.247 1.00 86.56 90 GLU A CA 1
ATOM 736 C C . GLU A 1 90 ? -13.461 -5.608 27.397 1.00 86.56 90 GLU A C 1
ATOM 738 O O . GLU A 1 90 ? -13.993 -5.423 28.489 1.00 86.56 90 GLU A O 1
ATOM 743 N N . LEU A 1 91 ? -13.865 -4.961 26.300 1.00 85.31 91 LEU A N 1
ATOM 744 C CA . LEU A 1 91 ? -14.899 -3.927 26.318 1.00 85.31 91 LEU A CA 1
ATOM 745 C C . LEU A 1 91 ? -16.303 -4.512 26.508 1.00 85.31 91 LEU A C 1
ATOM 747 O O . LEU A 1 91 ? -17.107 -3.968 27.260 1.00 85.31 91 LEU A O 1
ATOM 751 N N . PHE A 1 92 ? -16.629 -5.606 25.827 1.00 83.81 92 PHE A N 1
ATOM 752 C CA . PHE A 1 92 ? -18.007 -6.099 25.726 1.00 83.81 92 PHE A CA 1
ATOM 753 C C . PHE A 1 92 ? -18.232 -7.462 26.379 1.00 83.81 92 PHE A C 1
ATOM 755 O O . PHE A 1 92 ? -19.371 -7.919 26.441 1.00 83.81 92 PHE A O 1
ATOM 762 N N . GLY A 1 93 ? -17.177 -8.124 26.859 1.00 83.94 93 GLY A N 1
ATOM 763 C CA . GLY A 1 93 ? -17.252 -9.479 27.408 1.00 83.94 93 GLY A CA 1
ATOM 764 C C . GLY A 1 93 ? -17.352 -10.577 26.345 1.00 83.94 93 GLY A C 1
ATOM 765 O O . GLY A 1 93 ? -17.564 -11.737 26.688 1.00 83.94 93 GLY A O 1
ATOM 766 N N . TYR A 1 94 ? -17.226 -10.237 25.057 1.00 78.81 94 TYR A N 1
ATOM 767 C CA . TYR A 1 94 ? -17.204 -11.203 23.961 1.00 78.81 94 TYR A CA 1
ATOM 768 C C . TYR A 1 94 ? -16.448 -10.676 22.735 1.00 78.81 94 TYR A C 1
ATOM 770 O O . TYR A 1 94 ? -16.264 -9.473 22.530 1.00 78.81 94 TYR A O 1
ATOM 778 N N . LYS A 1 95 ? -16.009 -11.608 21.888 1.00 77.25 95 LYS A N 1
ATOM 779 C CA . LYS A 1 95 ? -15.298 -11.306 20.643 1.00 77.25 95 LYS A CA 1
ATOM 780 C C . LYS A 1 95 ? -16.304 -10.990 19.548 1.00 77.25 95 LYS A C 1
ATOM 782 O O . LYS A 1 95 ? -16.956 -11.906 19.055 1.00 77.25 95 LYS A O 1
ATOM 787 N N . ILE A 1 96 ? -16.381 -9.735 19.112 1.00 70.56 96 ILE A N 1
ATOM 788 C CA . ILE A 1 96 ? -17.136 -9.413 17.904 1.00 70.56 96 ILE A CA 1
ATOM 789 C C . ILE A 1 96 ? -16.254 -9.797 16.703 1.00 70.56 96 ILE A C 1
ATOM 791 O O . ILE A 1 96 ? -15.178 -9.210 16.515 1.00 70.56 96 ILE A O 1
ATOM 795 N N . PRO A 1 97 ? -16.663 -10.771 15.873 1.00 61.28 97 PRO A N 1
ATOM 796 C CA . PRO A 1 97 ? -15.846 -11.216 14.757 1.00 61.28 97 PRO A CA 1
ATOM 797 C C . PRO A 1 97 ? -15.658 -10.087 13.741 1.00 61.28 97 PRO A C 1
ATOM 799 O O . PRO A 1 97 ? -16.531 -9.245 13.530 1.00 61.28 97 PRO A O 1
ATOM 802 N N . PHE A 1 98 ? -14.509 -10.066 13.071 1.00 61.91 98 PHE A N 1
ATOM 803 C CA . PHE A 1 98 ? -14.375 -9.274 11.855 1.00 61.91 98 PHE A CA 1
ATOM 804 C C . PHE A 1 98 ? -15.292 -9.847 10.775 1.00 61.91 98 PHE A C 1
ATOM 806 O O . PHE A 1 98 ? -15.134 -11.008 10.381 1.00 61.91 98 PHE A O 1
ATOM 813 N N . ASP A 1 99 ? -16.210 -9.036 10.251 1.00 57.50 99 ASP A N 1
ATOM 814 C CA . ASP A 1 99 ? -16.984 -9.441 9.086 1.00 57.50 99 ASP A CA 1
ATOM 815 C C . ASP A 1 99 ? -16.052 -9.544 7.865 1.00 57.50 99 ASP A C 1
ATOM 817 O O . ASP A 1 99 ? -15.648 -8.565 7.232 1.00 57.50 99 ASP A O 1
ATOM 821 N N . LYS A 1 100 ? -15.689 -10.785 7.528 1.00 55.16 100 LYS A N 1
ATOM 822 C CA . LYS A 1 100 ? -14.814 -11.100 6.393 1.00 55.16 100 LYS A CA 1
ATOM 823 C C . LYS A 1 100 ? -15.463 -10.798 5.038 1.00 55.16 100 LYS A C 1
ATOM 825 O O . LYS A 1 100 ? -14.741 -10.730 4.041 1.00 55.16 100 LYS A O 1
ATOM 830 N N . LYS A 1 101 ? -16.793 -10.658 4.987 1.00 53.12 101 LYS A N 1
ATOM 831 C CA . LYS A 1 101 ? -17.585 -10.396 3.777 1.00 53.12 101 LYS A CA 1
ATOM 832 C C . LYS A 1 101 ? -17.889 -8.908 3.605 1.00 53.12 101 LYS A C 1
ATOM 834 O O . LYS A 1 101 ? -18.018 -8.445 2.470 1.00 53.12 101 LYS A O 1
ATOM 839 N N . ASN A 1 102 ? -17.958 -8.146 4.692 1.00 52.28 102 ASN A N 1
ATOM 840 C CA . ASN A 1 102 ? -18.259 -6.724 4.635 1.00 52.28 102 ASN A CA 1
ATOM 841 C C . ASN A 1 102 ? -17.010 -5.898 4.306 1.00 52.28 102 ASN A C 1
ATOM 843 O O . ASN A 1 102 ? -16.146 -5.615 5.129 1.00 52.28 102 ASN A O 1
ATOM 847 N N . ASN A 1 103 ? -16.928 -5.483 3.044 1.00 50.97 103 ASN A N 1
ATOM 848 C CA . ASN A 1 103 ? -15.898 -4.571 2.560 1.00 50.97 103 ASN A CA 1
ATOM 849 C C . ASN A 1 103 ? -16.240 -3.094 2.838 1.00 50.97 103 ASN A C 1
ATOM 851 O O . ASN A 1 103 ? -15.569 -2.224 2.275 1.00 50.97 103 ASN A O 1
ATOM 855 N N . LYS A 1 104 ? -17.282 -2.763 3.614 1.00 51.28 104 LYS A N 1
ATOM 856 C CA . LYS A 1 104 ? -17.630 -1.361 3.886 1.00 51.28 104 LYS A CA 1
ATOM 857 C C . LYS A 1 104 ? -16.564 -0.687 4.748 1.00 51.28 104 LYS A C 1
ATOM 859 O O . LYS A 1 104 ? -15.943 -1.286 5.618 1.00 51.28 104 LYS A O 1
ATOM 864 N N . VAL A 1 105 ? -16.320 0.582 4.443 1.00 50.78 105 VAL A N 1
ATOM 865 C CA . VAL A 1 105 ? -15.433 1.454 5.213 1.00 50.78 105 VAL A CA 1
ATOM 866 C C . VAL A 1 105 ? -16.295 2.134 6.266 1.00 50.78 105 VAL A C 1
ATOM 868 O O . VAL A 1 105 ? -17.136 2.949 5.904 1.00 50.78 105 VAL A O 1
ATOM 871 N N . ALA A 1 106 ? -16.101 1.801 7.539 1.00 52.75 106 ALA A N 1
ATOM 872 C CA . ALA A 1 106 ? -16.777 2.472 8.647 1.00 52.75 106 ALA A CA 1
ATOM 873 C C . ALA A 1 106 ? -16.502 3.990 8.643 1.00 52.75 106 ALA A C 1
ATOM 875 O O . ALA A 1 106 ? -15.388 4.434 8.339 1.00 52.75 106 ALA A O 1
ATOM 876 N N . ASP A 1 107 ? -17.477 4.821 9.002 1.00 59.94 107 ASP A N 1
ATOM 877 C CA . ASP A 1 107 ? -17.283 6.270 9.104 1.00 59.94 107 ASP A CA 1
ATOM 878 C C . ASP A 1 107 ? -16.638 6.646 10.454 1.00 59.94 107 ASP A C 1
ATOM 880 O O . ASP A 1 107 ? -17.331 7.047 11.377 1.00 59.94 107 ASP A O 1
ATOM 884 N N . ILE A 1 108 ? -15.300 6.541 10.579 1.00 56.81 108 ILE A N 1
ATOM 885 C CA . ILE A 1 108 ? -14.537 7.014 11.768 1.00 56.81 108 ILE A CA 1
ATOM 886 C C . ILE A 1 108 ? -14.951 8.422 12.190 1.00 56.81 108 ILE A C 1
ATOM 888 O O . ILE A 1 108 ? -15.049 8.685 13.380 1.00 56.81 108 ILE A O 1
ATOM 892 N N . ASN A 1 109 ? -15.152 9.347 11.247 1.00 59.41 109 ASN A N 1
ATOM 893 C CA . ASN A 1 109 ? -15.484 10.720 11.615 1.00 59.41 109 ASN A CA 1
ATOM 894 C C . ASN A 1 109 ? -16.898 10.771 12.192 1.00 59.41 109 ASN A C 1
ATOM 896 O O . ASN A 1 109 ? -17.128 11.455 13.185 1.00 59.41 109 ASN A O 1
ATOM 900 N N . GLY A 1 110 ? -17.824 10.013 11.610 1.00 61.84 110 GLY A N 1
ATOM 901 C CA . GLY A 1 110 ? -19.157 9.762 12.144 1.00 61.84 110 GLY A CA 1
ATOM 902 C C . GLY A 1 110 ? -19.127 9.126 13.532 1.00 61.84 110 GLY A C 1
ATOM 903 O O . GLY A 1 110 ? -19.791 9.638 14.431 1.00 61.84 110 GLY A O 1
ATOM 904 N N . PHE A 1 111 ? -18.320 8.086 13.748 1.00 65.25 111 PHE A N 1
ATOM 905 C CA . PHE A 1 111 ? -18.169 7.437 15.048 1.00 65.25 111 PHE A CA 1
ATOM 906 C C . PHE A 1 111 ? -17.517 8.343 16.076 1.00 65.25 111 PHE A C 1
ATOM 908 O O . PHE A 1 111 ? -18.101 8.538 17.128 1.00 65.25 111 PHE A O 1
ATOM 915 N N . ASN A 1 112 ? -16.368 8.955 15.784 1.00 63.25 112 ASN A N 1
ATOM 916 C CA . ASN A 1 112 ? -15.697 9.867 16.708 1.00 63.25 112 ASN A CA 1
ATOM 917 C C . ASN A 1 112 ? -16.626 11.024 17.065 1.00 63.25 112 ASN A C 1
ATOM 919 O O . ASN A 1 112 ? -16.787 11.329 18.235 1.00 63.25 112 ASN A O 1
ATOM 923 N N . ARG A 1 113 ? -17.347 11.610 16.099 1.00 66.75 113 ARG A N 1
ATOM 924 C CA . ARG A 1 113 ? -18.378 12.616 16.406 1.00 66.75 113 ARG A CA 1
ATOM 925 C C . ARG A 1 113 ? -19.495 12.051 17.283 1.00 66.75 113 ARG A C 1
ATOM 927 O O . ARG A 1 113 ? -19.977 12.764 18.152 1.00 66.75 113 ARG A O 1
ATOM 934 N N . SER A 1 114 ? -19.931 10.818 17.052 1.00 66.75 114 SER A N 1
ATOM 935 C CA . SER A 1 114 ? -21.027 10.178 17.792 1.00 66.75 114 SER A CA 1
ATOM 936 C C . SER A 1 114 ? -20.615 9.814 19.222 1.00 66.75 114 SER A C 1
ATOM 938 O O . SER A 1 114 ? -21.288 10.199 20.174 1.00 66.75 114 SER A O 1
ATOM 940 N N . ILE A 1 115 ? -19.468 9.164 19.391 1.00 66.31 115 ILE A N 1
ATOM 941 C CA . ILE A 1 115 ? -18.894 8.792 20.681 1.00 66.31 115 ILE A CA 1
ATOM 942 C C . ILE A 1 115 ? -18.426 10.030 21.445 1.00 66.31 115 ILE A C 1
ATOM 944 O O . ILE A 1 115 ? -18.806 10.187 22.598 1.00 66.31 115 ILE A O 1
ATOM 948 N N . SER A 1 116 ? -17.703 10.975 20.834 1.00 62.91 116 SER A N 1
ATOM 949 C CA . SER A 1 116 ? -17.350 12.229 21.515 1.00 62.91 116 SER A CA 1
ATOM 950 C C . SER A 1 116 ? -18.596 12.978 21.980 1.00 62.91 116 SER A C 1
ATOM 952 O O . SER A 1 116 ? -18.598 13.479 23.095 1.00 62.91 116 SER A O 1
ATOM 954 N N . LYS A 1 117 ? -19.691 12.989 21.205 1.00 64.19 117 LYS A N 1
ATOM 955 C CA . LYS A 1 117 ? -20.972 13.543 21.672 1.00 64.19 117 LYS A CA 1
ATOM 956 C C . LYS A 1 117 ? -21.556 12.759 22.852 1.00 64.19 117 LYS A C 1
ATOM 958 O O . LYS A 1 117 ? -22.024 13.377 23.802 1.00 64.19 117 LYS A O 1
ATOM 963 N N . LEU A 1 118 ? -21.512 11.429 22.826 1.00 65.75 118 LEU A N 1
ATOM 964 C CA . LEU A 1 118 ? -21.955 10.579 23.939 1.00 65.75 118 LEU A CA 1
ATOM 965 C C . LEU A 1 118 ? -21.178 10.846 25.236 1.00 65.75 118 LEU A C 1
ATOM 967 O O . LEU A 1 118 ? -21.790 10.944 26.297 1.00 65.75 118 LEU A O 1
ATOM 971 N N . PHE A 1 119 ? -19.854 10.994 25.148 1.00 61.91 119 PHE A N 1
ATOM 972 C CA . PHE A 1 119 ? -18.981 11.258 26.295 1.00 61.91 119 PHE A CA 1
ATOM 973 C C . PHE A 1 119 ? -19.024 12.728 26.755 1.00 61.91 119 PHE A C 1
ATOM 975 O O . PHE A 1 119 ? -18.968 12.993 27.953 1.00 61.91 119 PHE A O 1
ATOM 982 N N . GLN A 1 120 ? -19.169 13.689 25.834 1.00 59.88 120 GLN A N 1
ATOM 983 C CA . GLN A 1 120 ? -19.191 15.127 26.134 1.00 59.88 120 GLN A CA 1
ATOM 984 C C . GLN A 1 120 ? -20.531 15.596 26.710 1.00 59.88 120 GLN A C 1
ATOM 986 O O . GLN A 1 120 ? -20.548 16.405 27.633 1.00 59.88 120 GLN A O 1
ATOM 991 N N . PHE A 1 121 ? -21.655 15.108 26.179 1.00 55.75 121 PHE A N 1
ATOM 992 C CA . PHE A 1 121 ? -22.979 15.628 26.540 1.00 55.75 121 PHE A CA 1
ATOM 993 C C . PHE A 1 121 ? -23.664 14.883 27.682 1.00 55.75 121 PHE A C 1
ATOM 995 O O . PHE A 1 121 ? -24.810 15.211 27.972 1.00 55.75 121 PHE A O 1
ATOM 1002 N N . LYS A 1 122 ? -23.006 13.889 28.302 1.00 53.69 122 LYS A N 1
ATOM 1003 C CA . LYS A 1 122 ? -23.521 13.126 29.456 1.00 53.69 122 LYS A CA 1
ATOM 1004 C C . LYS A 1 122 ? -25.048 12.920 29.424 1.00 53.69 122 LYS A C 1
ATOM 1006 O O . LYS A 1 122 ? -25.744 13.085 30.413 1.00 53.69 122 LYS A O 1
ATOM 1011 N N . VAL A 1 123 ? -25.541 12.447 28.279 1.00 53.94 123 VAL A N 1
ATOM 1012 C CA . VAL A 1 123 ? -26.819 11.735 28.139 1.00 53.94 123 VAL A CA 1
ATOM 1013 C C . VAL A 1 123 ? -28.119 12.576 28.078 1.00 53.94 123 VAL A C 1
ATOM 1015 O O . VAL A 1 123 ? -29.097 12.074 27.530 1.00 53.94 123 VAL A O 1
ATOM 1018 N N . ASP A 1 124 ? -28.170 13.859 28.447 1.00 49.88 124 ASP A N 1
ATOM 1019 C CA . ASP A 1 124 ? -29.470 14.580 28.476 1.00 49.88 124 ASP A CA 1
ATOM 1020 C C . ASP A 1 124 ? -30.099 14.830 27.089 1.00 49.88 124 ASP A C 1
ATOM 1022 O O . ASP A 1 124 ? -31.307 14.685 26.898 1.00 49.88 124 ASP A O 1
ATOM 1026 N N . ALA A 1 125 ? -29.292 15.126 26.066 1.00 48.56 125 ALA A N 1
ATOM 1027 C CA . ALA A 1 125 ? -29.780 15.257 24.686 1.00 48.56 125 ALA A CA 1
ATOM 1028 C C . ALA A 1 125 ? -29.952 13.902 23.966 1.00 48.56 125 ALA A C 1
ATOM 1030 O O . ALA A 1 125 ? -30.611 13.835 22.927 1.00 48.56 125 ALA A O 1
ATOM 1031 N N . PHE A 1 126 ? -29.363 12.828 24.506 1.00 49.00 126 PHE A N 1
ATOM 1032 C CA . PHE A 1 126 ? -29.369 11.486 23.913 1.00 49.00 126 PHE A CA 1
ATOM 1033 C C . PHE A 1 126 ? -30.753 10.824 23.990 1.00 49.00 126 PHE A C 1
ATOM 1035 O O . PHE A 1 126 ? -31.130 10.078 23.090 1.00 49.00 126 PHE A O 1
ATOM 1042 N N . TYR A 1 127 ? -31.536 11.142 25.025 1.00 53.31 127 TYR A N 1
ATOM 1043 C CA . TYR A 1 127 ? -32.864 10.562 25.247 1.00 53.31 127 TYR A CA 1
ATOM 1044 C C . TYR A 1 127 ? -33.987 11.175 24.396 1.00 53.31 127 TYR A C 1
ATOM 1046 O O . TYR A 1 127 ? -35.128 10.719 24.476 1.00 53.31 127 TYR A O 1
ATOM 1054 N N . LYS A 1 128 ? -33.699 12.163 23.536 1.00 56.00 128 LYS A N 1
ATOM 1055 C CA . LYS A 1 128 ? -34.674 12.615 22.534 1.00 56.00 128 LYS A CA 1
ATOM 1056 C C . LYS A 1 128 ? -34.786 11.564 21.422 1.00 56.00 128 LYS A C 1
ATOM 1058 O O . LYS A 1 128 ? -33.816 11.295 20.709 1.00 56.00 128 LYS A O 1
ATOM 1063 N N . ILE A 1 129 ? -35.980 10.983 21.284 1.00 48.25 129 ILE A N 1
ATOM 1064 C CA . ILE A 1 129 ? -36.348 10.028 20.224 1.00 48.25 129 ILE A CA 1
ATOM 1065 C C . ILE A 1 129 ? -35.957 10.639 18.861 1.00 48.25 129 ILE A C 1
ATOM 1067 O O . ILE A 1 129 ? -36.268 11.798 18.594 1.00 48.25 129 ILE A O 1
ATOM 1071 N N . GLY A 1 130 ? -35.184 9.912 18.047 1.00 52.94 130 GLY A N 1
ATOM 1072 C CA . GLY A 1 130 ? -34.582 10.398 16.794 1.00 52.94 130 GLY A CA 1
ATOM 1073 C C . GLY A 1 130 ? -33.088 10.765 16.863 1.00 52.94 130 GLY A C 1
ATOM 1074 O O . GLY A 1 130 ? -32.362 10.537 15.893 1.00 52.94 130 GLY A O 1
ATOM 1075 N N . VAL A 1 131 ? -32.577 11.260 17.999 1.00 58.88 131 VAL A N 1
ATOM 1076 C CA . VAL A 1 131 ? -31.119 11.411 18.206 1.00 58.88 131 VAL A CA 1
ATOM 1077 C C . VAL A 1 131 ? -30.503 10.049 18.507 1.00 58.88 131 VAL A C 1
ATOM 1079 O O . VAL A 1 131 ? -29.494 9.696 17.898 1.00 58.88 131 VAL A O 1
ATOM 1082 N N . ARG A 1 132 ? -31.161 9.271 19.380 1.00 62.69 132 ARG A N 1
ATOM 1083 C CA . ARG A 1 132 ? -30.798 7.893 19.737 1.00 62.69 132 ARG A CA 1
ATOM 1084 C C . ARG A 1 132 ? -30.679 6.994 18.507 1.00 62.69 132 ARG A C 1
ATOM 1086 O O . ARG A 1 132 ? -29.611 6.452 18.264 1.00 62.69 132 ARG A O 1
ATOM 1093 N N . ASP A 1 133 ? -31.724 6.901 17.690 1.00 65.44 133 ASP A N 1
ATOM 1094 C CA . ASP A 1 133 ? -31.774 5.945 16.570 1.00 65.44 133 ASP A CA 1
ATOM 1095 C C . ASP A 1 133 ? -30.700 6.235 15.511 1.00 65.44 133 ASP A C 1
ATOM 1097 O O . ASP A 1 133 ? -30.063 5.328 14.974 1.00 65.44 133 ASP A O 1
ATOM 1101 N N . LYS A 1 134 ? -30.427 7.522 15.259 1.00 68.06 134 LYS A N 1
ATOM 1102 C CA . LYS A 1 134 ? -29.361 7.952 14.347 1.00 68.06 134 LYS A CA 1
ATOM 1103 C C . LYS A 1 134 ? -27.970 7.613 14.888 1.00 68.06 134 LYS A C 1
ATOM 1105 O O . LYS A 1 134 ? -27.100 7.216 14.117 1.00 68.06 134 LYS A O 1
ATOM 1110 N N . LEU A 1 135 ? -27.753 7.783 16.191 1.00 64.94 135 LEU A N 1
ATOM 1111 C CA . LEU A 1 135 ? -26.491 7.462 16.857 1.00 64.94 135 LEU A CA 1
ATOM 1112 C C . LEU A 1 135 ? -26.257 5.952 16.934 1.00 64.94 135 LEU A C 1
ATOM 1114 O O . LEU A 1 135 ? -25.164 5.508 16.601 1.00 64.94 135 LEU A O 1
ATOM 1118 N N . ASN A 1 136 ? -27.278 5.177 17.303 1.00 67.88 136 ASN A N 1
ATOM 1119 C CA . ASN A 1 136 ? -27.231 3.717 17.359 1.00 67.88 136 ASN A CA 1
ATOM 1120 C C . ASN A 1 136 ? -26.810 3.139 16.008 1.00 67.88 136 ASN A C 1
ATOM 1122 O O . ASN 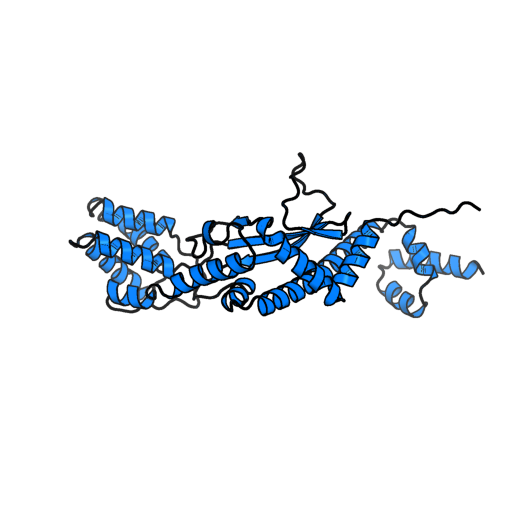A 1 136 ? -25.834 2.394 15.930 1.00 67.88 136 ASN A O 1
ATOM 1126 N N . LYS A 1 137 ? -27.477 3.582 14.935 1.00 71.12 137 LYS A N 1
ATOM 1127 C CA . LYS A 1 137 ? -27.140 3.182 13.570 1.00 71.12 137 LYS A CA 1
ATOM 1128 C C . LYS A 1 137 ? -25.702 3.545 13.200 1.00 71.12 137 LYS A C 1
ATOM 1130 O O . LYS A 1 137 ? -24.986 2.707 12.673 1.00 71.12 137 LYS A O 1
ATOM 1135 N N . LEU A 1 138 ? -25.247 4.762 13.513 1.00 69.31 138 LEU A N 1
ATOM 1136 C CA . LEU A 1 138 ? -23.871 5.190 13.227 1.00 69.31 138 LEU A CA 1
ATOM 1137 C C . LEU A 1 138 ? -22.825 4.383 14.002 1.00 69.31 138 LEU A C 1
ATOM 1139 O O . LEU A 1 138 ? -21.785 4.049 13.438 1.00 69.31 138 LEU A O 1
ATOM 1143 N N . ILE A 1 139 ? -23.073 4.084 15.279 1.00 70.88 139 ILE A N 1
ATOM 1144 C CA . ILE A 1 139 ? -22.183 3.265 16.110 1.00 70.88 139 ILE A CA 1
ATOM 1145 C C . ILE A 1 139 ? -22.106 1.851 15.550 1.00 70.88 139 ILE A C 1
ATOM 1147 O O . ILE A 1 139 ? -21.001 1.336 15.368 1.00 70.88 139 ILE A O 1
ATOM 1151 N N . SER A 1 140 ? -23.256 1.258 15.229 1.00 69.56 140 SER A N 1
ATOM 1152 C CA . SER A 1 140 ? -23.296 -0.090 14.680 1.00 69.56 140 SER A CA 1
ATOM 1153 C C . SER A 1 140 ? -22.631 -0.179 13.305 1.00 69.56 140 SER A C 1
ATOM 1155 O O . SER A 1 140 ? -21.694 -0.961 13.124 1.00 69.56 140 SER A O 1
ATOM 1157 N N . ASP A 1 141 ? -23.013 0.703 12.373 1.00 68.56 141 ASP A N 1
ATOM 1158 C CA . ASP A 1 141 ? -22.407 0.802 11.039 1.00 68.56 141 ASP A CA 1
ATOM 1159 C C . ASP A 1 141 ? -20.882 0.983 11.134 1.00 68.56 141 ASP A C 1
ATOM 1161 O O . ASP A 1 141 ? -20.131 0.520 10.271 1.00 68.56 141 ASP A O 1
ATOM 1165 N N . SER A 1 142 ? -20.405 1.653 12.190 1.00 67.94 142 SER A N 1
ATOM 1166 C CA . SER A 1 142 ? -18.979 1.893 12.405 1.00 67.94 142 SER A CA 1
ATOM 1167 C C . SER A 1 142 ? -18.228 0.702 13.001 1.00 67.94 142 SER A C 1
ATOM 1169 O O . SER A 1 142 ? -17.056 0.505 12.683 1.00 67.94 142 SER A O 1
ATOM 1171 N N . LEU A 1 143 ? -18.876 -0.095 13.852 1.00 67.62 143 LEU A N 1
ATOM 1172 C CA . LEU A 1 143 ? -18.295 -1.306 14.436 1.00 67.62 143 LEU A CA 1
ATOM 1173 C C . LEU A 1 143 ? -18.405 -2.513 13.498 1.00 67.62 143 LEU A C 1
ATOM 1175 O O . LEU A 1 143 ? -17.624 -3.453 13.644 1.00 67.62 143 LEU A O 1
ATOM 1179 N N . GLY A 1 144 ? -19.331 -2.483 12.532 1.00 63.69 144 GLY A N 1
ATOM 1180 C CA . GLY A 1 144 ? -19.574 -3.587 11.603 1.00 63.69 144 GLY A CA 1
ATOM 1181 C C . GLY A 1 144 ? -20.046 -4.852 12.319 1.00 63.69 144 GLY A C 1
ATOM 1182 O O . GLY A 1 144 ? -19.621 -5.949 11.959 1.00 63.69 144 GLY A O 1
ATOM 1183 N N . ALA A 1 145 ? -20.843 -4.686 13.376 1.00 65.81 145 ALA A N 1
ATOM 1184 C CA . ALA A 1 145 ? -21.389 -5.790 14.152 1.00 65.81 145 ALA A CA 1
ATOM 1185 C C . ALA A 1 145 ? -22.579 -6.460 13.433 1.00 65.81 145 ALA A C 1
ATOM 1187 O O . ALA A 1 145 ? -23.202 -5.834 12.572 1.00 65.81 145 ALA A O 1
ATOM 1188 N N . PRO A 1 146 ? -22.895 -7.727 13.755 1.00 66.88 146 PRO A N 1
ATOM 1189 C CA . PRO A 1 146 ? -24.136 -8.367 13.327 1.00 66.88 146 PRO A CA 1
ATOM 1190 C C . PRO A 1 146 ? -25.380 -7.568 13.755 1.00 66.88 146 PRO A C 1
ATOM 1192 O O . PRO A 1 146 ? -25.406 -6.994 14.843 1.00 66.88 146 PRO A O 1
ATOM 1195 N N . LEU A 1 147 ? -26.419 -7.557 12.907 1.00 67.38 147 LEU A N 1
ATOM 1196 C CA . LEU A 1 147 ? -27.666 -6.803 13.135 1.00 67.38 147 LEU A CA 1
ATOM 1197 C C . LEU A 1 147 ? -28.375 -7.190 14.448 1.00 67.38 147 LEU A C 1
ATOM 1199 O O . LEU A 1 147 ? -29.055 -6.376 15.060 1.00 67.38 147 LEU A O 1
ATOM 1203 N N . ASP A 1 148 ? -28.224 -8.438 14.878 1.00 71.94 148 ASP A N 1
ATOM 1204 C CA . ASP A 1 148 ? -28.785 -8.986 16.112 1.00 71.94 148 ASP A CA 1
ATOM 1205 C C . ASP A 1 148 ? -27.993 -8.604 17.378 1.00 71.94 148 ASP A C 1
ATOM 1207 O O . ASP A 1 148 ? -28.490 -8.775 18.493 1.00 71.94 148 ASP A O 1
ATOM 1211 N N . GLU A 1 149 ? -26.788 -8.044 17.228 1.00 69.81 149 GLU A N 1
ATOM 1212 C CA . GLU A 1 149 ? -25.916 -7.621 18.333 1.00 69.81 149 GLU A CA 1
ATOM 1213 C C . GLU A 1 149 ? -25.848 -6.091 18.513 1.00 69.81 149 GLU A C 1
ATOM 1215 O O . GLU A 1 149 ? -25.321 -5.616 19.525 1.00 69.81 149 GLU A O 1
ATOM 1220 N N . GLU A 1 150 ? -26.399 -5.307 17.576 1.00 71.06 150 GLU A N 1
ATOM 1221 C CA . GLU A 1 150 ? -26.264 -3.840 17.548 1.00 71.06 150 GLU A CA 1
ATOM 1222 C C . GLU A 1 150 ? -26.776 -3.173 18.828 1.00 71.06 150 GLU A C 1
ATOM 1224 O O . GLU A 1 150 ? -26.066 -2.374 19.444 1.00 71.06 150 GLU A O 1
ATOM 1229 N N . ASP A 1 151 ? -27.986 -3.531 19.265 1.00 73.19 151 ASP A N 1
ATOM 1230 C CA . ASP A 1 151 ? -28.620 -2.910 20.430 1.00 73.19 151 ASP A CA 1
ATOM 1231 C C . ASP A 1 151 ? -27.815 -3.167 21.711 1.00 73.19 151 ASP A C 1
ATOM 1233 O O . ASP A 1 151 ? -27.559 -2.245 22.491 1.00 73.19 151 ASP A O 1
ATOM 1237 N N . ARG A 1 152 ? -27.319 -4.399 21.891 1.00 78.38 152 ARG A N 1
ATOM 1238 C CA . ARG A 1 152 ? -26.496 -4.782 23.051 1.00 78.38 152 ARG A CA 1
ATOM 1239 C C . ARG A 1 152 ? -25.161 -4.041 23.077 1.00 78.38 152 ARG A C 1
ATOM 1241 O O . ARG A 1 152 ? -24.694 -3.643 24.149 1.00 78.38 152 ARG A O 1
ATOM 1248 N N . LEU A 1 153 ? -24.542 -3.841 21.914 1.00 77.12 153 LEU A N 1
ATOM 1249 C CA . LEU A 1 153 ? -23.295 -3.085 21.795 1.00 77.12 153 LEU A CA 1
ATOM 1250 C C . LEU A 1 153 ? -23.490 -1.621 22.146 1.00 77.12 153 LEU A C 1
ATOM 1252 O O . LEU A 1 153 ? -22.731 -1.064 22.941 1.00 77.12 153 LEU A O 1
ATOM 1256 N N . VAL A 1 154 ? -24.526 -1.005 21.583 1.00 75.69 154 VAL A N 1
ATOM 1257 C CA . VAL A 1 154 ? -24.801 0.407 21.825 1.00 75.69 154 VAL A CA 1
ATOM 1258 C C . VAL A 1 154 ? -25.143 0.646 23.295 1.00 75.69 154 VAL A C 1
ATOM 1260 O O . VAL A 1 154 ? -24.605 1.571 23.904 1.00 75.69 154 VAL A O 1
ATOM 1263 N N . GLU A 1 155 ? -25.953 -0.218 23.910 1.00 77.88 155 GLU A N 1
ATOM 1264 C CA . GLU A 1 155 ? -26.224 -0.161 25.350 1.00 77.88 155 GLU A CA 1
ATOM 1265 C C . GLU A 1 155 ? -24.960 -0.291 26.204 1.00 77.88 155 GLU A C 1
ATOM 1267 O O . GLU A 1 155 ? -24.809 0.429 27.195 1.00 77.88 155 GLU A O 1
ATOM 1272 N N . SER A 1 156 ? -24.031 -1.168 25.818 1.00 82.94 156 SER A N 1
ATOM 1273 C CA . SER A 1 156 ? -22.760 -1.336 26.530 1.00 82.94 156 SER A CA 1
ATOM 1274 C C . SER A 1 156 ? -21.910 -0.066 26.462 1.00 82.94 156 SER A C 1
ATOM 1276 O O . SER A 1 156 ? -21.425 0.403 27.490 1.00 82.94 156 SER A O 1
ATOM 1278 N N . ILE A 1 157 ? -21.817 0.565 25.289 1.00 79.75 157 ILE A N 1
ATOM 1279 C CA . ILE A 1 157 ? -21.097 1.836 25.106 1.00 79.75 157 ILE A CA 1
ATOM 1280 C C . ILE A 1 157 ? -21.725 2.957 25.943 1.00 79.75 157 ILE A C 1
ATOM 1282 O O . ILE A 1 157 ? -21.011 3.732 26.578 1.00 79.75 157 ILE A O 1
ATOM 1286 N N . ILE A 1 158 ? -23.057 3.033 26.006 1.00 76.12 158 ILE A N 1
ATOM 1287 C CA . ILE A 1 158 ? -23.760 4.021 26.843 1.00 76.12 158 ILE A CA 1
ATOM 1288 C C . ILE A 1 158 ? -23.465 3.798 28.332 1.00 76.12 158 ILE A C 1
ATOM 1290 O O . ILE A 1 158 ? -23.338 4.759 29.089 1.00 76.12 158 ILE A O 1
ATOM 1294 N N . LYS A 1 159 ? -23.353 2.545 28.783 1.00 80.31 159 LYS A N 1
ATOM 1295 C CA . LYS A 1 159 ? -22.958 2.250 30.168 1.00 80.31 159 LYS A CA 1
ATOM 1296 C C . LYS A 1 159 ? -21.516 2.684 30.438 1.00 80.31 159 LYS A C 1
ATOM 1298 O O . LYS A 1 159 ? -21.262 3.297 31.472 1.00 80.31 159 LYS A O 1
ATOM 1303 N N . MET A 1 160 ? -20.598 2.454 29.496 1.00 82.62 160 MET A N 1
ATOM 1304 C CA . MET A 1 160 ? -19.197 2.890 29.607 1.00 82.62 160 MET A CA 1
ATOM 1305 C C . MET A 1 160 ? -19.069 4.407 29.775 1.00 82.62 160 MET A C 1
ATOM 1307 O O . MET A 1 160 ? -18.266 4.862 30.592 1.00 82.62 160 MET A O 1
ATOM 1311 N N . THR A 1 161 ? -19.886 5.197 29.066 1.00 73.38 161 THR A N 1
ATOM 1312 C CA . THR A 1 161 ? -19.832 6.671 29.145 1.00 73.38 161 THR A CA 1
ATOM 1313 C C . THR A 1 161 ? -20.257 7.220 30.506 1.00 73.38 161 THR A C 1
ATOM 1315 O O . THR A 1 161 ? -19.861 8.325 30.873 1.00 73.38 161 THR A O 1
ATOM 1318 N N . LYS A 1 162 ? -21.040 6.448 31.268 1.00 75.00 162 LYS A N 1
ATOM 1319 C CA . LYS A 1 162 ? -21.500 6.788 32.621 1.00 75.00 162 LYS A CA 1
ATOM 1320 C C . LYS A 1 162 ? -20.578 6.267 33.727 1.00 75.00 162 LYS A C 1
ATOM 1322 O O . LYS A 1 162 ? -20.833 6.550 34.893 1.00 75.00 162 LYS A O 1
ATOM 1327 N N . SER A 1 163 ? -19.547 5.497 33.384 1.00 78.31 163 SER A N 1
ATOM 1328 C CA . SER A 1 163 ? -18.631 4.914 34.366 1.00 78.31 163 SER A CA 1
ATOM 1329 C C . SER A 1 163 ? -17.578 5.916 34.854 1.00 78.31 163 SER A C 1
ATOM 1331 O O . SER A 1 163 ? -17.214 6.864 34.152 1.00 78.31 163 SER A O 1
ATOM 1333 N N . GLU A 1 164 ? -17.032 5.666 36.044 1.00 75.44 164 GLU A N 1
ATOM 1334 C CA . GLU A 1 164 ? -15.931 6.457 36.612 1.00 75.44 164 GLU A CA 1
ATOM 1335 C C . GLU A 1 164 ? -14.657 6.382 35.746 1.00 75.44 164 GLU A C 1
ATOM 1337 O O . GLU A 1 164 ? -13.949 7.377 35.603 1.00 75.44 164 GLU A O 1
ATOM 1342 N N . ASN A 1 165 ? -14.442 5.261 35.046 1.00 80.56 165 ASN A N 1
ATOM 1343 C CA . ASN A 1 165 ? -13.310 5.032 34.135 1.00 80.56 165 ASN A CA 1
ATOM 1344 C C . ASN A 1 165 ? -13.602 5.427 32.674 1.00 80.56 165 ASN A C 1
ATOM 1346 O O . ASN A 1 165 ? -12.950 4.947 31.746 1.00 80.56 165 ASN A O 1
ATOM 1350 N N . SER A 1 166 ? -14.578 6.309 32.446 1.00 76.56 166 SER A N 1
ATOM 1351 C CA . SER A 1 166 ? -15.037 6.714 31.107 1.00 76.56 166 SER A CA 1
ATOM 1352 C C . SER A 1 166 ? -13.906 7.113 30.142 1.00 76.56 166 SER A C 1
ATOM 1354 O O . SER A 1 166 ? -13.961 6.774 28.963 1.00 76.56 166 SER A O 1
ATOM 1356 N N . LYS A 1 167 ? -12.847 7.779 30.616 1.00 78.12 167 LYS A N 1
ATOM 1357 C CA . LYS A 1 167 ? -11.723 8.198 29.762 1.00 78.12 167 LYS A CA 1
ATOM 1358 C C . LYS A 1 167 ? -10.918 7.019 29.190 1.00 78.12 167 LYS A C 1
ATOM 1360 O O . LYS A 1 167 ? -10.631 7.026 27.998 1.00 78.12 167 LYS A O 1
ATOM 1365 N N . ASP A 1 168 ? -10.599 6.019 30.012 1.00 83.31 168 ASP A N 1
ATOM 1366 C CA . ASP A 1 168 ? -9.883 4.802 29.587 1.00 83.31 168 ASP A CA 1
ATOM 1367 C C . ASP A 1 168 ? -10.725 3.991 28.591 1.00 83.31 168 ASP A C 1
ATOM 1369 O O . ASP A 1 168 ? -10.266 3.598 27.519 1.00 83.31 168 ASP A O 1
ATOM 1373 N N . LEU A 1 169 ? -12.017 3.833 28.887 1.00 83.06 169 LEU A N 1
ATOM 1374 C CA . LEU A 1 169 ? -12.951 3.124 28.011 1.00 83.06 169 LEU A CA 1
ATOM 1375 C C . LEU A 1 169 ? -13.135 3.831 26.663 1.00 83.06 169 LEU A C 1
ATOM 1377 O O . LEU A 1 169 ? -13.257 3.170 25.633 1.00 83.06 169 LEU A O 1
ATOM 1381 N N . PHE A 1 170 ? -13.132 5.166 26.645 1.00 77.88 170 PHE A N 1
ATOM 1382 C CA . PHE A 1 170 ? -13.158 5.942 25.405 1.00 77.88 170 PHE A CA 1
ATOM 1383 C C . PHE A 1 170 ? -11.918 5.683 24.540 1.00 77.88 170 PHE A C 1
ATOM 1385 O O . PHE A 1 170 ? -12.038 5.523 23.321 1.00 77.88 170 PHE A O 1
ATOM 1392 N N . GLU A 1 171 ? -10.737 5.619 25.154 1.00 78.31 171 GLU A N 1
ATOM 1393 C CA . GLU A 1 171 ? -9.482 5.329 24.460 1.00 78.31 171 GLU A CA 1
ATOM 1394 C C . GLU A 1 171 ? -9.490 3.910 23.876 1.00 78.31 171 GLU A C 1
ATOM 1396 O O . GLU A 1 171 ? -9.258 3.730 22.679 1.00 78.31 171 GLU A O 1
ATOM 1401 N N . LYS A 1 172 ? -9.907 2.915 24.665 1.00 83.25 172 LYS A N 1
ATOM 1402 C CA . LYS A 1 172 ? -10.067 1.525 24.208 1.00 83.25 172 LYS A CA 1
ATOM 1403 C C . LYS A 1 172 ? -11.097 1.378 23.087 1.00 83.25 172 LYS A C 1
ATOM 1405 O O . LYS A 1 172 ? -10.829 0.682 22.110 1.00 83.25 172 LYS A O 1
ATOM 1410 N N . LEU A 1 173 ? -12.246 2.057 23.168 1.00 79.06 173 LEU A N 1
ATOM 1411 C CA . LEU A 1 173 ? -13.254 2.074 22.096 1.00 79.06 173 LEU A CA 1
ATOM 1412 C C . LEU A 1 173 ? -12.713 2.702 20.805 1.00 79.06 173 LEU A C 1
ATOM 1414 O O . LEU A 1 173 ? -12.989 2.209 19.708 1.00 79.06 173 LEU A O 1
ATOM 1418 N N . SER A 1 174 ? -11.931 3.775 20.931 1.00 75.06 174 SER A N 1
ATOM 1419 C CA . SER A 1 174 ? -11.281 4.435 19.795 1.00 75.06 174 SER A CA 1
ATOM 1420 C C . SER A 1 174 ? -10.248 3.513 19.139 1.00 75.06 174 SER A C 1
ATOM 1422 O O . SER A 1 174 ? -10.238 3.375 17.914 1.00 75.06 174 SER A O 1
ATOM 1424 N N . ASN A 1 175 ? -9.449 2.810 19.947 1.00 75.38 175 ASN A N 1
ATOM 1425 C CA . ASN A 1 175 ? -8.471 1.827 19.484 1.00 75.38 175 ASN A CA 1
ATOM 1426 C C . ASN A 1 175 ? -9.146 0.616 18.825 1.00 75.38 175 ASN A C 1
ATOM 1428 O O . ASN A 1 175 ? -8.764 0.217 17.726 1.00 75.38 175 ASN A O 1
ATOM 1432 N N . LEU A 1 176 ? -10.217 0.078 19.417 1.00 77.12 176 LEU A N 1
ATOM 1433 C CA . LEU A 1 176 ? -11.003 -1.004 18.819 1.00 77.12 176 LEU A CA 1
ATOM 1434 C C . LEU A 1 176 ? -11.474 -0.637 17.404 1.00 77.12 176 LEU A C 1
ATOM 1436 O O . LEU A 1 176 ? -11.345 -1.430 16.468 1.00 77.12 176 LEU A O 1
ATOM 1440 N N . LEU A 1 177 ? -11.998 0.575 17.231 1.00 71.12 177 LEU A N 1
ATOM 1441 C CA . LEU A 1 177 ? -12.414 1.071 15.924 1.00 71.12 177 LEU A CA 1
ATOM 1442 C C . LEU A 1 177 ? -11.272 1.228 14.931 1.00 71.12 177 LEU A C 1
ATOM 1444 O O . LEU A 1 177 ? -11.434 0.915 13.747 1.00 71.12 177 LEU A O 1
ATOM 1448 N N . LEU A 1 178 ? -10.131 1.713 15.408 1.00 68.81 178 LEU A N 1
ATOM 1449 C CA . LEU A 1 178 ? -8.921 1.861 14.618 1.00 68.81 178 LEU A CA 1
ATOM 1450 C C . LEU A 1 178 ? -8.488 0.505 14.049 1.00 68.81 178 LEU A C 1
ATOM 1452 O O . LEU A 1 178 ? -8.294 0.389 12.836 1.00 68.81 178 LEU A O 1
ATOM 1456 N N . PHE A 1 179 ? -8.459 -0.548 14.872 1.00 68.81 179 PHE A N 1
ATOM 1457 C CA . PHE A 1 179 ? -8.167 -1.902 14.397 1.00 68.81 179 PHE A CA 1
ATOM 1458 C C . PHE A 1 179 ? -9.225 -2.432 13.426 1.00 68.81 179 PHE A C 1
ATOM 1460 O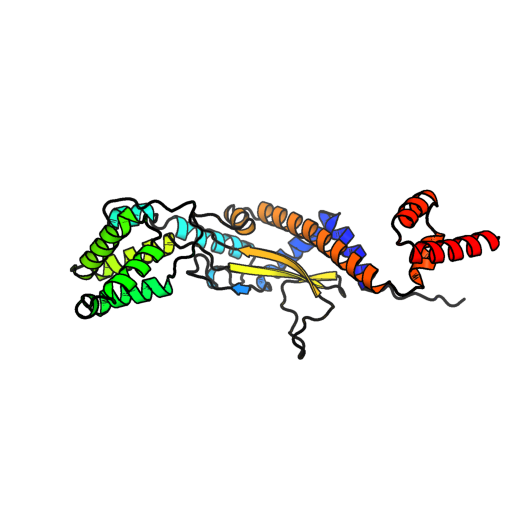 O . PHE A 1 179 ? -8.887 -3.130 12.463 1.00 68.81 179 PHE A O 1
ATOM 1467 N N . ARG A 1 180 ? -10.504 -2.100 13.648 1.00 67.06 180 ARG A N 1
ATOM 1468 C CA . ARG A 1 180 ? -11.609 -2.585 12.810 1.00 67.06 180 ARG A CA 1
ATOM 1469 C C . ARG A 1 180 ? -11.677 -1.932 11.429 1.00 67.06 180 ARG A C 1
ATOM 1471 O O . ARG A 1 180 ? -12.000 -2.612 10.454 1.00 67.06 180 ARG A O 1
ATOM 1478 N N . LYS A 1 181 ? -11.293 -0.661 11.281 1.00 63.00 181 LYS A N 1
ATOM 1479 C CA . LYS A 1 181 ? -11.389 0.080 10.009 1.00 63.00 181 LYS A CA 1
ATOM 1480 C C . LYS A 1 181 ? -10.075 0.140 9.226 1.00 63.00 181 LYS A C 1
ATOM 1482 O O . LYS A 1 181 ? -9.640 1.201 8.775 1.00 63.00 181 LYS A O 1
ATOM 1487 N N . ASN A 1 182 ? -9.476 -1.009 8.943 1.00 55.31 182 ASN A N 1
ATOM 1488 C CA . ASN A 1 182 ? -8.323 -1.047 8.047 1.00 55.31 182 ASN A CA 1
ATOM 1489 C C . ASN A 1 182 ? -8.731 -0.841 6.574 1.00 55.31 182 ASN A C 1
ATOM 1491 O O . ASN A 1 182 ? -8.704 -1.762 5.772 1.00 55.31 182 ASN A O 1
ATOM 1495 N N . LYS A 1 183 ? -9.111 0.376 6.177 1.00 50.19 183 LYS A N 1
ATOM 1496 C CA . LYS A 1 183 ? -8.915 0.833 4.794 1.00 50.19 183 LYS A CA 1
ATOM 1497 C C . LYS A 1 183 ? -8.026 2.064 4.797 1.00 50.19 183 LYS A C 1
ATOM 1499 O O . LYS A 1 183 ? -8.524 3.176 4.876 1.00 50.19 183 LYS A O 1
ATOM 1504 N N . SER A 1 184 ? -6.732 1.756 4.731 1.00 52.97 184 SER A N 1
ATOM 1505 C CA . SER A 1 184 ? -5.607 2.465 4.123 1.00 52.97 184 SER A CA 1
ATOM 1506 C C . SER A 1 184 ? -5.712 3.978 3.951 1.00 52.97 184 SER A C 1
ATOM 1508 O O . SER A 1 184 ? -6.255 4.484 2.969 1.00 52.97 184 SER A O 1
ATOM 1510 N N . TYR A 1 185 ? -4.910 4.648 4.775 1.00 57.78 185 TYR A N 1
ATOM 1511 C CA . TYR A 1 185 ? -3.912 5.580 4.270 1.00 57.78 185 TYR A CA 1
ATOM 1512 C C . TYR A 1 185 ? -3.154 4.942 3.107 1.00 57.78 185 TYR A C 1
ATOM 1514 O O . TYR A 1 185 ? -2.531 3.887 3.267 1.00 57.78 185 TYR A O 1
ATOM 1522 N N . GLN A 1 186 ? -3.299 5.501 1.914 1.00 67.94 186 GLN A N 1
ATOM 1523 C CA . GLN A 1 186 ? -2.621 5.020 0.726 1.00 67.94 186 GLN A CA 1
ATOM 1524 C C . GLN A 1 186 ? -1.523 6.019 0.433 1.00 67.94 186 GLN A C 1
ATOM 1526 O O . GLN A 1 186 ? -1.815 7.115 -0.040 1.00 67.94 186 GLN A O 1
ATOM 1531 N N . PHE A 1 187 ? -0.268 5.647 0.670 1.00 79.44 187 PHE A N 1
ATOM 1532 C CA . PHE A 1 187 ? 0.808 6.384 0.032 1.00 79.44 187 PHE A CA 1
ATOM 1533 C C . PHE A 1 187 ? 1.305 5.642 -1.193 1.00 79.44 187 PHE A C 1
ATOM 1535 O O . PHE A 1 187 ? 1.355 4.407 -1.256 1.00 79.44 187 PHE A O 1
ATOM 1542 N N . LYS A 1 188 ? 1.576 6.431 -2.222 1.00 86.44 188 LYS A N 1
ATOM 1543 C CA . LYS A 1 188 ? 2.031 5.960 -3.517 1.00 86.44 188 LYS A CA 1
ATOM 1544 C C . LYS A 1 188 ? 3.395 6.543 -3.789 1.00 86.44 188 LYS A C 1
ATOM 1546 O O . LYS A 1 188 ? 3.615 7.729 -3.569 1.00 86.44 188 LYS A O 1
ATOM 1551 N N . ILE A 1 189 ? 4.265 5.717 -4.338 1.00 87.25 189 ILE A N 1
ATOM 1552 C CA . ILE A 1 189 ? 5.493 6.166 -4.978 1.00 87.25 189 ILE A CA 1
ATOM 1553 C C . ILE A 1 189 ? 5.283 5.931 -6.463 1.00 87.25 189 ILE A C 1
ATOM 1555 O O . ILE A 1 189 ? 5.090 4.790 -6.890 1.00 87.25 189 ILE A O 1
ATOM 1559 N N . VAL A 1 190 ? 5.225 7.010 -7.235 1.00 88.19 190 VAL A N 1
ATOM 1560 C CA . VAL A 1 190 ? 5.024 6.938 -8.683 1.00 88.19 190 VAL A CA 1
ATOM 1561 C C . VAL A 1 190 ? 6.362 7.193 -9.354 1.00 88.19 190 VAL A C 1
ATOM 1563 O O . VAL A 1 190 ? 7.009 8.201 -9.080 1.00 88.19 190 VAL A O 1
ATOM 1566 N N . PHE A 1 191 ? 6.758 6.271 -10.223 1.00 89.75 191 PHE A N 1
ATOM 1567 C CA . PHE A 1 191 ? 7.943 6.396 -11.055 1.00 89.75 191 PHE A CA 1
ATOM 1568 C C . PHE A 1 191 ? 7.505 6.663 -12.487 1.00 89.75 191 PHE A C 1
ATOM 1570 O O . PHE A 1 191 ? 6.682 5.927 -13.037 1.00 89.75 191 PHE A O 1
ATOM 1577 N N . TYR A 1 192 ? 8.060 7.710 -13.078 1.00 90.06 192 TYR A N 1
ATOM 1578 C CA . TYR A 1 192 ? 7.796 8.132 -14.445 1.00 90.06 192 TYR A CA 1
ATOM 1579 C C . TYR A 1 192 ? 8.971 7.767 -15.339 1.00 90.06 192 TYR A C 1
ATOM 1581 O O . TYR A 1 192 ? 10.118 7.793 -14.901 1.00 90.06 192 TYR A O 1
ATOM 1589 N N . TYR A 1 193 ? 8.680 7.434 -16.589 1.00 90.31 193 TYR A N 1
ATOM 1590 C CA . TYR A 1 193 ? 9.653 7.254 -17.651 1.00 90.31 193 TYR A CA 1
ATOM 1591 C C . TYR A 1 193 ? 9.637 8.481 -18.562 1.00 90.31 193 TYR A C 1
ATOM 1593 O O . TYR A 1 193 ? 8.609 8.814 -19.151 1.00 90.31 193 TYR A O 1
ATOM 1601 N N . ASN A 1 194 ? 10.776 9.156 -18.669 1.00 87.38 194 ASN A N 1
ATOM 1602 C CA . ASN A 1 194 ? 10.936 10.326 -19.518 1.00 87.38 194 ASN A CA 1
ATOM 1603 C C . ASN A 1 194 ? 11.313 9.890 -20.943 1.00 87.38 194 ASN A C 1
ATOM 1605 O O . ASN A 1 194 ? 12.359 9.285 -21.174 1.00 87.38 194 ASN A O 1
ATOM 1609 N N . LEU A 1 195 ? 10.454 10.222 -21.904 1.00 82.00 195 LEU A N 1
ATOM 1610 C CA . LEU A 1 195 ? 10.564 9.855 -23.315 1.00 82.00 195 LEU A CA 1
ATOM 1611 C C . LEU A 1 195 ? 11.715 10.562 -24.043 1.00 82.00 195 LEU A C 1
ATOM 1613 O O . LEU A 1 195 ? 12.132 10.091 -25.089 1.00 82.00 195 LEU A O 1
ATOM 1617 N N . MET A 1 196 ? 12.220 11.687 -23.528 1.00 80.44 196 MET A N 1
ATOM 1618 C CA . MET A 1 196 ? 13.295 12.455 -24.172 1.00 80.44 196 MET A CA 1
ATOM 1619 C C . MET A 1 196 ? 14.686 11.985 -23.750 1.00 80.44 196 MET A C 1
ATOM 1621 O O . MET A 1 196 ? 15.614 11.998 -24.551 1.00 80.44 196 MET A O 1
ATOM 1625 N N . ASN A 1 197 ? 14.855 11.638 -22.472 1.00 82.94 197 ASN A N 1
ATOM 1626 C CA . ASN A 1 197 ? 16.159 11.271 -21.910 1.00 82.94 197 ASN A CA 1
ATOM 1627 C C . ASN A 1 197 ? 16.249 9.795 -21.482 1.00 82.94 197 ASN A C 1
ATOM 1629 O O . ASN A 1 197 ? 17.308 9.351 -21.034 1.00 82.94 197 ASN A O 1
ATOM 1633 N N . HIS A 1 198 ? 15.150 9.049 -21.618 1.00 85.44 198 HIS A N 1
ATOM 1634 C CA . HIS A 1 198 ? 15.020 7.621 -21.327 1.00 85.44 198 HIS A CA 1
ATOM 1635 C C . HIS A 1 198 ? 15.308 7.241 -19.864 1.00 85.44 198 HIS A C 1
ATOM 1637 O O . HIS A 1 198 ? 15.674 6.096 -19.576 1.00 85.44 198 HIS A O 1
ATOM 1643 N N . LYS A 1 199 ? 15.169 8.187 -18.925 1.00 87.62 199 LYS A N 1
ATOM 1644 C CA . LYS A 1 199 ? 15.385 7.962 -17.489 1.00 87.62 199 LYS A CA 1
ATOM 1645 C C . LYS A 1 199 ? 14.084 7.663 -16.755 1.00 87.62 199 LYS A C 1
ATOM 1647 O O . LYS A 1 199 ? 13.011 8.116 -17.144 1.00 87.62 199 LYS A O 1
ATOM 1652 N N . VAL A 1 200 ? 14.217 6.906 -15.666 1.00 87.44 200 VAL A N 1
ATOM 1653 C CA . VAL A 1 200 ? 13.138 6.661 -14.705 1.00 87.44 200 VAL A CA 1
ATOM 1654 C C . VAL A 1 200 ? 13.362 7.530 -13.479 1.00 87.44 200 VAL A C 1
ATOM 1656 O O . VAL A 1 200 ? 14.421 7.448 -12.857 1.00 87.44 200 VAL A O 1
ATOM 1659 N N . GLU A 1 201 ? 12.371 8.342 -13.132 1.00 84.12 201 GLU A N 1
ATOM 1660 C CA . GLU A 1 201 ? 12.473 9.354 -12.079 1.00 84.12 201 GLU A CA 1
ATOM 1661 C C . GLU A 1 201 ? 11.213 9.352 -11.204 1.00 84.12 201 GLU A C 1
ATOM 1663 O O . GLU A 1 201 ? 10.107 9.075 -11.668 1.00 84.12 201 GLU A O 1
ATOM 1668 N N . SER A 1 202 ? 11.373 9.663 -9.919 1.00 74.88 202 SER A N 1
ATOM 1669 C CA . SER A 1 202 ? 10.285 9.794 -8.937 1.00 74.88 202 SER A CA 1
ATOM 1670 C C . SER A 1 202 ? 9.921 11.263 -8.671 1.00 74.88 202 SER A C 1
ATOM 1672 O O . SER A 1 202 ? 9.615 11.653 -7.541 1.00 74.88 202 SER A O 1
ATOM 1674 N N . PHE A 1 203 ? 9.964 12.103 -9.712 1.00 67.25 203 PHE A N 1
ATOM 1675 C CA . PHE A 1 203 ? 9.618 13.525 -9.640 1.00 67.25 203 PHE A CA 1
ATOM 1676 C C . PHE A 1 203 ? 8.210 13.791 -10.186 1.00 67.25 203 PHE A C 1
ATOM 1678 O O . PHE A 1 203 ? 7.778 13.148 -11.141 1.00 67.25 203 PHE A O 1
ATOM 1685 N N . VAL A 1 204 ? 7.486 14.726 -9.565 1.00 52.97 204 VAL A N 1
ATOM 1686 C CA . VAL A 1 204 ? 6.261 15.309 -10.132 1.00 52.97 204 VAL A CA 1
ATOM 1687 C C . VAL A 1 204 ? 6.727 16.190 -11.291 1.00 52.97 204 VAL A C 1
ATOM 1689 O O . VAL A 1 204 ? 7.386 17.179 -10.997 1.00 52.97 204 VAL A O 1
ATOM 1692 N N . PRO A 1 205 ? 6.439 15.914 -12.575 1.00 49.56 205 PRO A N 1
ATOM 1693 C CA . PRO A 1 205 ? 6.717 16.917 -13.598 1.00 49.56 205 PRO A CA 1
ATOM 1694 C C . PRO A 1 205 ? 6.009 18.204 -13.172 1.00 49.56 205 PRO A C 1
ATOM 1696 O O . PRO A 1 205 ? 4.817 18.142 -12.853 1.00 49.56 205 PRO A O 1
ATOM 1699 N N . GLU A 1 206 ? 6.732 19.325 -13.092 1.00 45.47 206 GLU A N 1
ATOM 1700 C CA . GLU A 1 206 ? 6.124 20.619 -12.786 1.00 45.47 206 GLU A CA 1
ATOM 1701 C C . GLU A 1 206 ? 4.871 20.763 -13.650 1.00 45.47 206 GLU A C 1
ATOM 1703 O O . GLU A 1 206 ? 4.912 20.536 -14.866 1.00 45.47 206 GLU A O 1
ATOM 1708 N N . ARG A 1 207 ? 3.726 21.035 -13.009 1.00 40.81 207 ARG A N 1
ATOM 1709 C CA . ARG A 1 207 ? 2.499 21.329 -13.746 1.00 40.81 207 ARG A CA 1
ATOM 1710 C C . ARG A 1 207 ? 2.834 22.501 -14.654 1.00 40.81 207 ARG A C 1
ATOM 1712 O O . ARG A 1 207 ? 3.081 23.597 -14.161 1.00 40.81 207 ARG A O 1
ATOM 1719 N N . THR A 1 208 ? 2.842 22.269 -15.962 1.00 44.03 208 THR A N 1
ATOM 1720 C CA . THR A 1 208 ? 2.844 23.385 -16.905 1.00 44.03 208 THR A CA 1
ATOM 1721 C C . THR A 1 208 ? 1.591 24.224 -16.636 1.00 44.03 208 THR A C 1
ATOM 1723 O O . THR A 1 208 ? 0.581 23.680 -16.175 1.00 44.03 208 THR A O 1
ATOM 1726 N N . GLU A 1 209 ? 1.639 25.532 -16.896 1.00 38.94 209 GLU A N 1
ATOM 1727 C CA . GLU A 1 209 ? 0.550 26.493 -16.612 1.00 38.94 209 GLU A CA 1
ATOM 1728 C C . GLU A 1 209 ? -0.825 26.058 -17.169 1.00 38.94 209 GLU A C 1
ATOM 1730 O O . GLU A 1 209 ? -1.867 26.486 -16.681 1.00 38.94 209 GLU A O 1
ATOM 1735 N N . ASN A 1 210 ? -0.839 25.114 -18.114 1.00 38.34 210 ASN A N 1
ATOM 1736 C CA . ASN A 1 210 ? -2.030 24.563 -18.758 1.00 38.34 210 ASN A CA 1
ATOM 1737 C C . ASN A 1 210 ? -2.612 23.315 -18.058 1.00 38.34 210 ASN A C 1
ATOM 1739 O O . ASN A 1 210 ? -3.509 22.674 -18.599 1.00 38.34 210 ASN A O 1
ATOM 1743 N N . GLY A 1 211 ? -2.094 22.908 -16.894 1.00 33.91 211 GLY A N 1
ATOM 1744 C CA . GLY A 1 211 ? -2.614 21.773 -16.115 1.00 33.91 211 GLY A CA 1
ATOM 1745 C C . GLY A 1 211 ? -2.300 20.378 -16.676 1.00 33.91 211 GLY A C 1
ATOM 1746 O O . GLY A 1 211 ? -2.614 19.379 -16.027 1.00 33.91 211 GLY A O 1
ATOM 1747 N N . PHE A 1 212 ? -1.636 20.286 -17.831 1.00 32.28 212 PHE A N 1
ATOM 1748 C CA . PHE A 1 212 ? -1.145 19.032 -18.401 1.00 32.28 212 PHE A CA 1
ATOM 1749 C C . PHE A 1 212 ? 0.284 18.747 -17.915 1.00 32.28 212 PHE A C 1
ATOM 1751 O O . PHE A 1 212 ? 1.148 19.630 -17.918 1.00 32.28 212 PHE A O 1
ATOM 1758 N N . PHE A 1 213 ? 0.555 17.501 -17.516 1.00 45.44 213 PHE A N 1
ATOM 1759 C CA . PHE A 1 213 ? 1.932 17.010 -17.424 1.00 45.44 213 PHE A CA 1
ATOM 1760 C C . PHE A 1 213 ? 2.595 17.169 -18.800 1.00 45.44 213 PHE A C 1
ATOM 1762 O O . PHE A 1 213 ? 1.918 17.042 -19.826 1.00 45.44 213 PHE A O 1
ATOM 1769 N N . SER A 1 214 ? 3.895 17.475 -18.852 1.00 48.94 214 SER A N 1
ATOM 1770 C CA . SER A 1 214 ? 4.588 17.555 -20.140 1.00 48.94 214 SER A CA 1
ATOM 1771 C C . SER A 1 214 ? 4.373 16.242 -20.904 1.00 48.94 214 SER A C 1
ATOM 1773 O O . SER A 1 214 ? 4.538 15.164 -20.336 1.00 48.94 214 SER A O 1
ATOM 1775 N N . LYS A 1 215 ?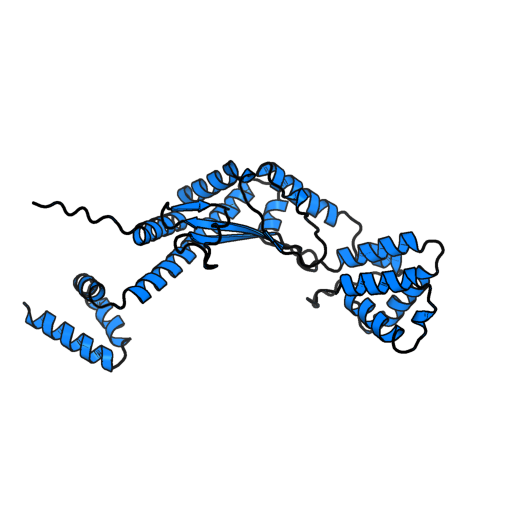 4.037 16.309 -22.202 1.00 60.06 215 LYS A N 1
ATOM 1776 C CA . LYS A 1 215 ? 3.855 15.143 -23.104 1.00 60.06 215 LYS A CA 1
ATOM 1777 C C . LYS A 1 215 ? 5.100 14.230 -23.223 1.00 60.06 215 LYS A C 1
ATOM 1779 O O . LYS A 1 215 ? 5.159 13.364 -24.085 1.00 60.06 215 LYS A O 1
ATOM 1784 N N . THR A 1 216 ? 6.129 14.474 -22.420 1.00 70.69 216 THR A N 1
ATOM 1785 C CA . THR A 1 216 ? 7.460 13.874 -22.461 1.00 70.69 216 THR A CA 1
ATOM 1786 C C . THR A 1 216 ? 7.729 12.919 -21.300 1.00 70.69 216 THR A C 1
ATOM 1788 O O . THR A 1 216 ? 8.800 12.323 -21.282 1.00 70.69 216 THR A O 1
ATOM 1791 N N . SER A 1 217 ? 6.795 12.741 -20.359 1.00 79.69 217 SER A N 1
ATOM 1792 C CA . SER A 1 217 ? 6.931 11.796 -19.244 1.00 79.69 217 SER A CA 1
ATOM 1793 C C . SER A 1 217 ? 5.669 10.958 -19.086 1.00 79.69 217 SER A C 1
ATOM 1795 O O . SER A 1 217 ? 4.576 11.498 -18.950 1.00 79.69 217 SER A O 1
ATOM 1797 N N . GLU A 1 218 ? 5.831 9.639 -19.052 1.00 85.38 218 GLU A N 1
ATOM 1798 C CA . GLU A 1 218 ? 4.739 8.673 -18.907 1.00 85.38 218 GLU A CA 1
ATOM 1799 C C . GLU A 1 218 ? 4.866 7.919 -17.583 1.00 85.38 218 GLU A C 1
ATOM 1801 O O . GLU A 1 218 ? 5.972 7.655 -17.108 1.00 85.38 218 GLU A O 1
ATOM 1806 N N . SER A 1 219 ? 3.747 7.565 -16.947 1.00 88.38 219 SER A N 1
ATOM 1807 C CA . SER A 1 219 ? 3.802 6.788 -15.703 1.00 88.38 219 SER A CA 1
ATOM 1808 C C . SER A 1 219 ? 4.315 5.381 -16.000 1.00 88.38 219 SER A C 1
ATOM 1810 O O . SER A 1 219 ? 3.677 4.628 -16.728 1.00 88.38 219 SER A O 1
ATOM 1812 N N . LEU A 1 220 ? 5.463 5.011 -15.426 1.00 90.31 220 LEU A N 1
ATOM 1813 C CA . LEU A 1 220 ? 6.008 3.670 -15.595 1.00 90.31 220 LEU A CA 1
ATOM 1814 C C . LEU A 1 220 ? 5.363 2.717 -14.598 1.00 90.31 220 LEU A C 1
ATOM 1816 O O . LEU A 1 220 ? 4.798 1.711 -14.992 1.00 90.31 220 LEU A O 1
ATOM 1820 N N . PHE A 1 221 ? 5.438 2.996 -13.299 1.00 90.50 221 PHE A N 1
ATOM 1821 C CA . PHE A 1 221 ? 4.768 2.163 -12.302 1.00 90.50 221 PHE A CA 1
ATOM 1822 C C . PHE A 1 221 ? 4.481 2.928 -11.016 1.00 90.50 221 PHE A C 1
ATOM 1824 O O . PHE A 1 221 ? 5.091 3.951 -10.708 1.00 90.50 221 PHE A O 1
ATOM 1831 N N . CYS A 1 222 ? 3.536 2.398 -10.243 1.00 89.81 222 CYS A N 1
ATOM 1832 C CA . CYS A 1 222 ? 3.121 2.952 -8.966 1.00 89.81 222 CYS A CA 1
ATOM 1833 C C . CYS A 1 222 ? 3.236 1.885 -7.877 1.00 89.81 222 CYS A C 1
ATOM 1835 O O . CYS A 1 222 ? 2.529 0.874 -7.897 1.00 89.81 222 CYS A O 1
ATOM 1837 N N . LEU A 1 223 ? 4.104 2.134 -6.902 1.00 89.81 223 LEU A N 1
ATOM 1838 C CA . LEU A 1 223 ? 4.190 1.335 -5.691 1.00 89.81 223 LEU A CA 1
ATOM 1839 C C . LEU A 1 223 ? 3.174 1.862 -4.690 1.00 89.81 223 LEU A C 1
ATOM 1841 O O . LEU A 1 223 ? 3.268 2.999 -4.237 1.00 89.81 223 LEU A O 1
ATOM 1845 N N . LYS A 1 224 ? 2.193 1.029 -4.356 1.00 87.94 224 LYS A N 1
ATOM 1846 C CA . LYS A 1 224 ? 1.162 1.348 -3.368 1.00 87.94 224 LYS A CA 1
ATOM 1847 C C . LYS A 1 224 ? 1.520 0.699 -2.047 1.00 87.94 224 LYS A C 1
ATOM 1849 O O . LYS A 1 224 ? 1.746 -0.513 -2.018 1.00 87.94 224 LYS A O 1
ATOM 1854 N N . ILE A 1 225 ? 1.488 1.460 -0.965 1.00 85.12 225 ILE A N 1
ATOM 1855 C CA . ILE A 1 225 ? 1.519 0.925 0.394 1.00 85.12 225 ILE A CA 1
ATOM 1856 C C . ILE A 1 225 ? 0.141 1.176 0.986 1.00 85.12 225 ILE A C 1
ATOM 1858 O O . ILE A 1 225 ? -0.274 2.313 1.184 1.00 85.12 225 ILE A O 1
ATOM 1862 N N . GLU A 1 226 ? -0.609 0.085 1.134 1.00 81.06 226 GLU A N 1
ATOM 1863 C CA . GLU A 1 226 ? -2.004 0.102 1.568 1.00 81.06 226 GLU A CA 1
ATOM 1864 C C . GLU A 1 226 ? -2.300 -1.091 2.481 1.00 81.06 226 GLU A C 1
ATOM 1866 O O . GLU A 1 226 ? -1.906 -2.228 2.191 1.00 81.06 226 GLU A O 1
ATOM 1871 N N . THR A 1 227 ? -3.038 -0.822 3.559 1.00 75.81 227 THR A N 1
ATOM 1872 C CA . THR A 1 227 ? -3.664 -1.816 4.436 1.00 75.81 227 THR A CA 1
ATOM 1873 C C . THR A 1 227 ? -5.155 -1.939 4.099 1.00 75.81 227 THR A C 1
ATOM 1875 O O . THR A 1 227 ? -5.908 -0.972 4.012 1.00 75.81 227 THR A O 1
ATOM 1878 N N . LYS A 1 228 ? -5.600 -3.159 3.843 1.00 69.75 228 LYS A N 1
ATOM 1879 C CA . LYS A 1 228 ? -6.986 -3.523 3.539 1.00 69.75 228 LYS A CA 1
ATOM 1880 C C . LYS A 1 228 ? -7.627 -4.183 4.761 1.00 69.75 228 LYS A C 1
ATOM 1882 O O . LYS A 1 228 ? -6.901 -4.614 5.663 1.00 69.75 228 LYS A O 1
ATOM 1887 N N . PRO A 1 229 ? -8.969 -4.327 4.781 1.00 61.78 229 PRO A N 1
ATOM 1888 C CA . PRO A 1 229 ? -9.647 -4.895 5.933 1.00 61.78 229 PRO A CA 1
ATOM 1889 C C . PRO A 1 229 ? -9.154 -6.320 6.154 1.00 61.78 229 PRO A C 1
ATOM 1891 O O . PRO A 1 229 ? -8.714 -6.986 5.205 1.00 61.78 229 PRO A O 1
ATOM 1894 N N . ASN A 1 230 ? -9.243 -6.793 7.395 1.00 63.97 230 ASN A N 1
ATOM 1895 C CA . ASN A 1 230 ? -8.797 -8.134 7.778 1.00 63.97 230 ASN A CA 1
ATOM 1896 C C . ASN A 1 230 ? -7.289 -8.349 7.554 1.00 63.97 230 ASN A C 1
ATOM 1898 O O . ASN A 1 230 ? -6.881 -9.398 7.055 1.00 63.97 230 ASN A O 1
ATOM 1902 N N . PHE A 1 231 ? -6.471 -7.339 7.874 1.00 68.12 231 PHE A N 1
ATOM 1903 C CA . PHE A 1 231 ? -4.999 -7.400 7.840 1.00 68.12 231 PHE A CA 1
ATOM 1904 C C . PHE A 1 231 ? -4.394 -7.741 6.468 1.00 68.12 231 PHE A C 1
ATOM 1906 O O . PHE A 1 231 ? -3.228 -8.116 6.351 1.00 68.12 231 PHE A O 1
ATOM 1913 N N . LYS A 1 232 ? -5.170 -7.609 5.389 1.00 76.19 232 LYS A N 1
ATOM 1914 C CA . LYS A 1 232 ? -4.639 -7.749 4.034 1.00 76.19 232 LYS A CA 1
ATOM 1915 C C . LYS A 1 232 ? -3.768 -6.534 3.734 1.00 76.19 232 LYS A C 1
ATOM 1917 O O . LYS A 1 232 ? -4.138 -5.417 4.059 1.00 76.19 232 LYS A O 1
ATOM 1922 N N . VAL A 1 233 ? -2.647 -6.722 3.051 1.00 83.81 233 VAL A N 1
ATOM 1923 C CA . VAL A 1 233 ? -1.778 -5.607 2.642 1.00 83.81 233 VAL A CA 1
ATOM 1924 C C . VAL A 1 233 ? -1.436 -5.663 1.162 1.00 83.81 233 VAL A C 1
ATOM 1926 O O . VAL A 1 233 ? -1.570 -6.711 0.516 1.00 83.81 233 VAL A O 1
ATOM 1929 N N . SER A 1 234 ? -1.027 -4.517 0.621 1.00 88.06 234 SER A N 1
ATOM 1930 C CA . SER A 1 234 ? -0.568 -4.380 -0.761 1.00 88.06 234 SER A CA 1
ATOM 1931 C C . SER A 1 234 ? 0.594 -5.333 -1.074 1.00 88.06 234 SER A C 1
ATOM 1933 O O . SER A 1 234 ? 1.371 -5.666 -0.177 1.00 88.06 234 SER A O 1
ATOM 1935 N N . PRO A 1 235 ? 0.771 -5.760 -2.339 1.00 91.31 235 PRO A N 1
ATOM 1936 C CA . PRO A 1 235 ? 1.905 -6.599 -2.718 1.00 91.31 235 PRO A CA 1
ATOM 1937 C C . PRO A 1 235 ? 3.258 -5.997 -2.330 1.00 91.31 235 PRO A C 1
ATOM 1939 O O . PRO A 1 235 ? 4.115 -6.724 -1.847 1.00 91.31 235 PRO A O 1
ATOM 1942 N N . PHE A 1 236 ? 3.435 -4.681 -2.483 1.00 92.38 236 PHE A N 1
ATOM 1943 C CA . PHE A 1 236 ? 4.696 -4.030 -2.139 1.00 92.38 236 PHE A CA 1
ATOM 1944 C C . PHE A 1 236 ? 4.941 -4.017 -0.625 1.00 92.38 236 PHE A C 1
ATOM 1946 O O . PHE A 1 236 ? 6.026 -4.399 -0.193 1.00 92.38 236 PHE A O 1
ATOM 1953 N N . LEU A 1 237 ? 3.916 -3.709 0.183 1.00 91.25 237 LEU A N 1
ATOM 1954 C CA . LEU A 1 237 ? 4.021 -3.782 1.642 1.00 91.25 237 LEU A CA 1
ATOM 1955 C C . LEU A 1 237 ? 4.359 -5.211 2.097 1.00 91.25 237 LEU A C 1
ATOM 1957 O O . LEU A 1 237 ? 5.256 -5.379 2.912 1.00 91.25 237 LEU A O 1
ATOM 1961 N N . LYS A 1 238 ? 3.761 -6.258 1.503 1.00 92.31 238 LYS A N 1
ATOM 1962 C CA . LYS A 1 238 ? 4.126 -7.659 1.822 1.00 92.31 238 LYS A CA 1
ATOM 1963 C C . LYS A 1 238 ? 5.617 -7.942 1.656 1.00 92.31 238 LYS A C 1
ATOM 1965 O O . LYS A 1 238 ? 6.174 -8.713 2.432 1.00 92.31 238 LYS A O 1
ATOM 1970 N N . VAL A 1 239 ? 6.245 -7.386 0.620 1.00 94.94 239 VAL A N 1
ATOM 1971 C CA . VAL A 1 239 ? 7.673 -7.613 0.375 1.00 94.94 239 VAL A CA 1
ATOM 1972 C C . VAL A 1 239 ? 8.523 -6.769 1.326 1.00 94.94 239 VAL A C 1
ATOM 1974 O O . VAL A 1 239 ? 9.494 -7.297 1.857 1.00 94.94 239 VAL A O 1
ATOM 1977 N N . ILE A 1 240 ? 8.128 -5.527 1.632 1.00 93.75 240 ILE A N 1
ATOM 1978 C CA . ILE A 1 240 ? 8.795 -4.692 2.652 1.00 93.75 240 ILE A CA 1
ATOM 1979 C C . ILE A 1 240 ? 8.854 -5.402 4.007 1.00 93.75 240 ILE A C 1
ATOM 1981 O O . ILE A 1 240 ? 9.905 -5.413 4.635 1.00 93.75 240 ILE A O 1
ATOM 1985 N N . LEU A 1 241 ? 7.772 -6.074 4.414 1.00 92.88 241 LEU A N 1
ATOM 1986 C CA . LEU A 1 241 ? 7.700 -6.797 5.692 1.00 92.88 241 LEU A CA 1
ATOM 1987 C C . LEU A 1 241 ? 8.684 -7.966 5.818 1.00 92.88 241 LEU A C 1
ATOM 1989 O O . LEU A 1 241 ? 8.882 -8.475 6.918 1.00 92.88 241 LEU A O 1
ATOM 1993 N N . SER A 1 242 ? 9.291 -8.410 4.713 1.00 94.56 242 SER A N 1
ATOM 1994 C CA . SER A 1 242 ? 10.379 -9.389 4.785 1.00 94.56 242 SER A CA 1
ATOM 1995 C C . SER A 1 242 ? 11.700 -8.792 5.259 1.00 94.56 242 SER A C 1
ATOM 1997 O O . SER A 1 242 ? 12.577 -9.560 5.631 1.00 94.56 242 SER A O 1
ATOM 1999 N N . GLU A 1 243 ? 11.846 -7.462 5.207 1.00 93.88 243 GLU A N 1
ATOM 2000 C CA . GLU A 1 243 ? 13.073 -6.716 5.534 1.00 93.88 243 GLU A CA 1
ATOM 2001 C C . GLU A 1 243 ? 14.326 -7.184 4.764 1.00 93.88 243 GLU A C 1
ATOM 2003 O O . GLU A 1 243 ? 15.445 -6.784 5.071 1.00 93.88 243 GLU A O 1
ATOM 2008 N N . ASP A 1 244 ? 14.136 -7.988 3.715 1.00 95.94 244 ASP A N 1
ATOM 2009 C CA . ASP A 1 244 ? 15.178 -8.479 2.821 1.00 95.94 244 ASP A CA 1
ATOM 2010 C C . ASP A 1 244 ? 15.278 -7.542 1.613 1.00 95.94 244 ASP A C 1
ATOM 2012 O O . ASP A 1 244 ? 14.466 -7.584 0.679 1.00 95.94 244 ASP A O 1
ATOM 2016 N N . GLU A 1 245 ? 16.290 -6.678 1.639 1.00 94.69 245 GLU A N 1
ATOM 2017 C CA . GLU A 1 245 ? 16.532 -5.679 0.600 1.00 94.69 245 GLU A CA 1
ATOM 2018 C C . GLU A 1 245 ? 16.685 -6.308 -0.794 1.00 94.69 245 GLU A C 1
ATOM 2020 O O . GLU A 1 245 ? 16.154 -5.788 -1.779 1.00 94.69 245 GLU A O 1
ATOM 2025 N N . GLU A 1 246 ? 17.336 -7.468 -0.898 1.00 95.88 246 GLU A N 1
ATOM 2026 C CA . GLU A 1 246 ? 17.541 -8.156 -2.173 1.00 95.88 246 GLU A CA 1
ATOM 2027 C C . GLU A 1 246 ? 16.240 -8.755 -2.709 1.00 95.88 246 GLU A C 1
ATOM 2029 O O . GLU A 1 246 ? 15.973 -8.726 -3.918 1.00 95.88 246 GLU A O 1
ATOM 2034 N N . LYS A 1 247 ? 15.373 -9.253 -1.827 1.00 96.94 247 LYS A N 1
ATOM 2035 C CA . LYS A 1 247 ? 14.024 -9.689 -2.201 1.00 96.94 247 LYS A CA 1
ATOM 2036 C C . LYS A 1 247 ? 13.164 -8.518 -2.676 1.00 96.94 247 LYS A C 1
ATOM 2038 O O . LYS A 1 247 ? 12.444 -8.666 -3.669 1.00 96.94 247 LYS A O 1
ATOM 2043 N N . ILE A 1 248 ? 13.275 -7.355 -2.034 1.00 96.50 248 ILE A N 1
ATOM 2044 C CA . ILE A 1 248 ? 12.569 -6.132 -2.442 1.00 96.50 248 ILE A CA 1
ATOM 2045 C C . ILE A 1 248 ? 13.086 -5.647 -3.802 1.00 96.50 248 ILE A C 1
ATOM 2047 O O . ILE A 1 248 ? 12.285 -5.420 -4.710 1.00 96.50 248 ILE A O 1
ATOM 2051 N N . LYS A 1 249 ? 14.405 -5.592 -4.019 1.00 96.94 249 LYS A N 1
ATOM 2052 C CA . LYS A 1 249 ? 14.992 -5.258 -5.329 1.00 96.94 249 LYS A CA 1
ATOM 2053 C C . LYS A 1 249 ? 14.532 -6.220 -6.422 1.00 96.94 249 LYS A C 1
ATOM 2055 O O . LYS A 1 249 ? 14.130 -5.778 -7.496 1.00 96.94 249 LYS A O 1
ATOM 2060 N N . LYS A 1 250 ? 14.512 -7.534 -6.161 1.00 97.19 250 LYS A N 1
ATOM 2061 C CA . LYS A 1 250 ? 13.990 -8.539 -7.111 1.00 97.19 250 LYS A CA 1
ATOM 2062 C C . LYS A 1 250 ? 12.519 -8.301 -7.458 1.00 97.19 250 LYS A C 1
ATOM 2064 O O . LYS A 1 250 ? 12.140 -8.497 -8.613 1.00 97.19 250 LYS A O 1
ATOM 2069 N N . PHE A 1 251 ? 11.698 -7.891 -6.490 1.00 97.06 251 PHE A N 1
ATOM 2070 C CA . PHE A 1 251 ? 10.312 -7.492 -6.738 1.00 97.06 251 PHE A CA 1
ATOM 2071 C C . PHE A 1 251 ? 10.241 -6.255 -7.647 1.00 97.06 251 PHE A C 1
ATOM 2073 O O . PHE A 1 251 ? 9.554 -6.294 -8.667 1.00 97.06 251 PHE A O 1
ATOM 2080 N N . LEU A 1 252 ? 11.009 -5.203 -7.344 1.00 96.44 252 LEU A N 1
ATOM 2081 C CA . LEU A 1 252 ? 11.052 -3.976 -8.147 1.00 96.44 252 LEU A CA 1
ATOM 2082 C C . LEU A 1 252 ? 11.517 -4.232 -9.585 1.00 96.44 252 LEU A C 1
ATOM 2084 O O . LEU A 1 252 ? 10.942 -3.680 -10.516 1.00 96.44 252 LEU A O 1
ATOM 2088 N N . VAL A 1 253 ? 12.501 -5.113 -9.789 1.00 97.38 253 VAL A N 1
ATOM 2089 C CA . VAL A 1 253 ? 12.974 -5.496 -11.131 1.00 97.38 253 VAL A CA 1
ATOM 2090 C C . VAL A 1 253 ? 11.835 -6.092 -11.957 1.00 97.38 253 VAL A C 1
ATOM 2092 O O . VAL A 1 253 ? 11.647 -5.704 -13.108 1.00 97.38 253 VAL A O 1
ATOM 2095 N N . LYS A 1 254 ? 11.040 -6.993 -11.366 1.00 96.00 254 LYS A N 1
ATOM 2096 C CA . LYS A 1 254 ? 9.881 -7.590 -12.046 1.00 96.00 254 LYS A CA 1
ATOM 2097 C C . LYS A 1 254 ? 8.824 -6.544 -12.392 1.00 96.00 254 LYS A C 1
ATOM 2099 O O . LYS A 1 254 ? 8.287 -6.579 -13.497 1.00 96.00 254 LYS A O 1
ATOM 2104 N N . GLU A 1 255 ? 8.546 -5.612 -11.481 1.00 95.00 255 GLU A N 1
ATOM 2105 C CA . GLU A 1 255 ? 7.599 -4.522 -11.737 1.00 95.00 255 GLU A CA 1
ATOM 2106 C C . GLU A 1 255 ? 8.096 -3.579 -12.841 1.00 95.00 255 GLU A C 1
ATOM 2108 O O . GLU A 1 255 ? 7.323 -3.244 -13.737 1.00 95.00 255 GLU A O 1
ATOM 2113 N N . VAL A 1 256 ? 9.382 -3.219 -12.860 1.00 95.69 256 VAL A N 1
ATOM 2114 C CA . VAL A 1 256 ? 9.974 -2.408 -13.938 1.00 95.69 256 VAL A CA 1
ATOM 2115 C C . VAL A 1 256 ? 9.822 -3.104 -15.291 1.00 95.69 256 VAL A C 1
ATOM 2117 O O . VAL A 1 256 ? 9.321 -2.490 -16.228 1.00 95.69 256 VAL A O 1
ATOM 2120 N N . GLN A 1 257 ? 10.187 -4.386 -15.405 1.00 95.19 257 GLN A N 1
ATOM 2121 C CA . GLN A 1 257 ? 10.084 -5.118 -16.676 1.00 95.19 257 GLN A CA 1
ATOM 2122 C C . GLN A 1 257 ? 8.636 -5.223 -17.164 1.00 95.19 257 GLN A C 1
ATOM 2124 O O . GLN A 1 257 ? 8.336 -4.938 -18.324 1.00 95.19 257 GLN A O 1
ATOM 2129 N N . LYS A 1 258 ? 7.726 -5.605 -16.261 1.00 94.88 258 LYS A N 1
ATOM 2130 C CA . LYS A 1 258 ? 6.304 -5.766 -16.564 1.00 94.88 258 LYS A CA 1
ATOM 2131 C C . LYS A 1 258 ? 5.686 -4.463 -17.051 1.00 94.88 258 LYS A C 1
ATOM 2133 O O . LYS A 1 258 ? 4.955 -4.471 -18.037 1.00 94.88 258 LYS A O 1
ATOM 2138 N N . ASN A 1 259 ? 5.942 -3.359 -16.356 1.00 93.69 259 ASN A N 1
ATOM 2139 C CA . ASN A 1 259 ? 5.302 -2.103 -16.712 1.00 93.69 259 ASN A CA 1
ATOM 2140 C C . ASN A 1 259 ? 6.003 -1.387 -17.878 1.00 93.69 259 ASN A C 1
ATOM 2142 O O . ASN A 1 259 ? 5.316 -0.748 -18.665 1.00 93.69 259 ASN A O 1
ATOM 2146 N N . ALA A 1 260 ? 7.309 -1.590 -18.089 1.00 92.00 260 ALA A N 1
ATOM 2147 C CA . ALA A 1 260 ? 7.971 -1.167 -19.326 1.00 92.00 260 ALA A CA 1
ATOM 2148 C C . ALA A 1 260 ? 7.362 -1.855 -20.557 1.00 92.00 260 ALA A C 1
ATOM 2150 O O . ALA A 1 260 ? 7.117 -1.200 -21.564 1.00 92.00 260 ALA A O 1
ATOM 2151 N N . SER A 1 261 ? 7.045 -3.153 -20.458 1.00 89.12 261 SER A N 1
ATOM 2152 C CA . SER A 1 261 ? 6.357 -3.878 -21.533 1.00 89.12 261 SER A CA 1
ATOM 2153 C C . SER A 1 261 ? 4.972 -3.305 -21.828 1.00 89.12 261 SER A C 1
ATOM 2155 O O . SER A 1 261 ? 4.589 -3.223 -22.989 1.00 89.12 261 SER A O 1
ATOM 2157 N N . LYS A 1 262 ? 4.214 -2.925 -20.793 1.00 89.88 262 LYS A N 1
ATOM 2158 C CA . LYS A 1 262 ? 2.888 -2.316 -20.965 1.00 89.88 262 LYS A CA 1
ATOM 2159 C C . LYS A 1 262 ? 2.980 -0.947 -21.623 1.00 89.88 262 LYS A C 1
ATOM 2161 O O . LYS A 1 262 ? 2.278 -0.703 -22.594 1.00 89.88 262 LYS A O 1
ATOM 2166 N N . LEU A 1 263 ? 3.875 -0.097 -21.122 1.00 87.00 263 LEU A N 1
ATOM 2167 C CA . LEU A 1 263 ? 4.065 1.245 -21.656 1.00 87.00 263 LEU A CA 1
ATOM 2168 C C . LEU A 1 263 ? 4.568 1.208 -23.106 1.00 87.00 263 LEU A C 1
ATOM 2170 O O . LEU A 1 263 ? 4.135 2.007 -23.927 1.00 87.00 263 LEU A O 1
ATOM 2174 N N . TYR A 1 264 ? 5.437 0.251 -23.444 1.00 85.94 264 TYR A N 1
ATOM 2175 C CA . TYR A 1 264 ? 5.854 0.008 -24.825 1.00 85.94 264 TYR A CA 1
ATOM 2176 C C . TYR A 1 264 ? 4.661 -0.270 -25.752 1.00 85.94 264 TYR A C 1
ATOM 2178 O O . TYR A 1 264 ? 4.584 0.331 -26.823 1.00 85.94 264 TYR A O 1
ATOM 2186 N N . LEU A 1 265 ? 3.739 -1.154 -25.352 1.00 79.81 265 LEU A N 1
ATOM 2187 C CA . LEU A 1 265 ? 2.551 -1.482 -26.149 1.00 79.81 265 LEU A CA 1
ATOM 2188 C C . LEU A 1 265 ? 1.637 -0.262 -26.308 1.00 79.81 265 LEU A C 1
ATOM 2190 O O . LEU A 1 265 ? 1.317 0.106 -27.432 1.00 79.81 265 LEU A O 1
ATOM 2194 N N . GLU A 1 266 ? 1.326 0.421 -25.205 1.00 81.44 266 GLU A N 1
ATOM 2195 C CA . GLU A 1 266 ? 0.463 1.608 -25.199 1.00 81.44 266 GLU A CA 1
ATOM 2196 C C . GLU A 1 266 ? 1.010 2.735 -26.091 1.00 81.44 266 GLU A C 1
ATOM 2198 O O . GLU A 1 266 ? 0.285 3.335 -26.882 1.00 81.44 266 GLU A O 1
ATOM 2203 N N . LEU A 1 267 ? 2.313 3.016 -26.008 1.00 77.50 267 LEU A N 1
ATOM 2204 C CA . LEU A 1 267 ? 2.948 4.021 -26.859 1.00 77.50 267 LEU A CA 1
ATOM 2205 C C . LEU A 1 267 ? 3.017 3.584 -28.326 1.00 77.50 267 LEU A C 1
ATOM 2207 O O . LEU A 1 267 ? 2.917 4.431 -29.212 1.00 77.50 267 LEU A O 1
ATOM 2211 N N . SER A 1 268 ? 3.184 2.287 -28.590 1.00 74.06 268 SER A N 1
ATOM 2212 C CA . SER A 1 268 ? 3.194 1.753 -29.957 1.00 74.06 268 SER A CA 1
ATOM 2213 C C . SER A 1 268 ? 1.823 1.899 -30.616 1.00 74.06 268 SER A C 1
ATOM 2215 O O . SER A 1 268 ? 1.752 2.367 -31.749 1.00 74.06 268 SER A O 1
ATOM 2217 N N . GLU A 1 269 ? 0.745 1.576 -29.898 1.00 72.06 269 GLU A N 1
ATOM 2218 C CA . GLU A 1 269 ? -0.642 1.754 -30.352 1.00 72.06 269 GLU A CA 1
ATOM 2219 C C . GLU A 1 269 ? -0.939 3.225 -30.659 1.00 72.06 269 GLU A C 1
ATOM 2221 O O . GLU A 1 269 ? -1.298 3.554 -31.789 1.00 72.06 269 GLU A O 1
ATOM 2226 N N . ARG A 1 270 ? -0.653 4.137 -29.716 1.00 66.88 270 ARG A N 1
ATOM 2227 C CA . ARG A 1 270 ? -0.833 5.586 -29.926 1.00 66.88 270 ARG A CA 1
ATOM 2228 C C . ARG A 1 270 ? -0.056 6.103 -31.142 1.00 66.88 270 ARG A C 1
ATOM 2230 O O . ARG A 1 270 ? -0.527 6.984 -31.855 1.00 66.88 270 ARG A O 1
ATOM 2237 N N . MET A 1 271 ? 1.147 5.582 -31.397 1.00 66.25 271 MET A N 1
ATOM 2238 C CA . MET A 1 271 ? 1.930 5.967 -32.577 1.00 66.25 271 MET A CA 1
ATOM 2239 C C . MET A 1 271 ? 1.376 5.395 -33.882 1.00 66.25 271 MET A C 1
ATOM 2241 O O . MET A 1 271 ? 1.536 6.038 -34.916 1.00 66.25 271 MET A O 1
ATOM 2245 N N . LEU A 1 272 ? 0.749 4.218 -33.860 1.00 57.06 272 LEU A N 1
ATOM 2246 C CA . LEU A 1 272 ? 0.067 3.650 -35.024 1.00 57.06 272 LEU A CA 1
ATOM 2247 C C . LEU A 1 272 ? -1.203 4.443 -35.353 1.00 57.06 272 LEU A C 1
ATOM 2249 O O . LEU A 1 272 ? -1.385 4.818 -36.508 1.00 57.06 272 LEU A O 1
ATOM 2253 N N . GLU A 1 273 ? -2.002 4.801 -34.345 1.00 49.56 273 GLU A N 1
ATOM 2254 C CA . GLU A 1 273 ? -3.192 5.656 -34.494 1.00 49.56 273 GLU A CA 1
ATOM 2255 C C . GLU A 1 273 ? -2.844 7.045 -35.064 1.00 49.56 273 GLU A C 1
ATOM 2257 O O . GLU A 1 273 ? -3.542 7.573 -35.932 1.00 49.56 273 GLU A O 1
ATOM 2262 N N . LEU A 1 274 ? -1.712 7.626 -34.645 1.00 43.72 274 LEU A N 1
ATOM 2263 C CA . LEU A 1 274 ? -1.199 8.894 -35.183 1.00 43.72 274 LEU A CA 1
ATOM 2264 C C . LEU A 1 274 ? -0.624 8.772 -36.609 1.00 43.72 274 LEU A C 1
ATOM 2266 O O . LEU A 1 274 ? -0.541 9.772 -37.324 1.00 43.72 274 LEU A O 1
ATOM 2270 N N . LYS A 1 275 ? -0.220 7.568 -37.038 1.00 42.34 275 LYS A N 1
ATOM 2271 C CA . LYS A 1 275 ? 0.373 7.289 -38.361 1.00 42.34 275 LYS A CA 1
ATOM 2272 C C . LYS A 1 275 ? -0.645 6.940 -39.445 1.00 42.34 275 LYS A C 1
ATOM 2274 O O . LYS A 1 275 ? -0.242 6.665 -40.576 1.00 42.34 275 LYS A O 1
ATOM 2279 N N . THR A 1 276 ? -1.940 7.073 -39.167 1.00 38.53 276 THR A N 1
ATOM 2280 C CA . THR A 1 276 ? -3.029 7.108 -40.162 1.00 38.53 276 THR A CA 1
ATOM 2281 C C . THR A 1 276 ? -2.995 8.397 -41.013 1.00 38.53 276 THR A C 1
ATOM 2283 O O . THR A 1 276 ? -3.994 9.073 -41.222 1.00 38.53 276 THR A O 1
ATOM 2286 N N . THR A 1 277 ? -1.808 8.760 -41.505 1.00 42.34 277 THR A N 1
ATOM 2287 C CA . THR A 1 277 ? -1.545 9.750 -42.556 1.00 42.34 277 THR A CA 1
ATOM 2288 C C . THR A 1 277 ? -0.630 9.094 -43.597 1.00 42.34 277 THR A C 1
ATOM 2290 O O . THR A 1 277 ? 0.581 9.287 -43.621 1.00 42.34 277 THR A O 1
ATOM 2293 N N . THR A 1 278 ? -1.256 8.233 -44.404 1.00 45.41 278 THR A N 1
ATOM 2294 C CA . THR A 1 278 ? -0.969 7.768 -45.784 1.00 45.41 278 THR A CA 1
ATOM 2295 C C . THR A 1 278 ? 0.452 7.334 -46.196 1.00 45.41 278 THR A C 1
ATOM 2297 O O . THR A 1 278 ? 0.592 6.320 -46.867 1.00 45.41 278 THR A O 1
ATOM 2300 N N . TYR A 1 279 ? 1.527 8.018 -45.807 1.00 42.97 279 TYR A N 1
ATOM 2301 C CA . TYR A 1 279 ? 2.851 7.849 -46.424 1.00 42.97 279 TYR A CA 1
ATOM 2302 C C . TYR A 1 279 ? 3.686 6.683 -45.853 1.00 42.97 279 TYR A C 1
ATOM 2304 O O . TYR A 1 279 ? 4.459 6.057 -46.571 1.00 42.97 279 TYR A O 1
ATOM 2312 N N . GLN A 1 280 ? 3.534 6.336 -44.568 1.00 44.06 280 GLN A N 1
ATOM 2313 C CA . GLN A 1 280 ? 4.323 5.251 -43.946 1.00 44.06 280 GLN A CA 1
ATOM 2314 C C . GLN A 1 280 ? 3.713 3.848 -44.121 1.00 44.06 280 GLN A C 1
ATOM 2316 O O . GLN A 1 280 ? 4.414 2.843 -43.966 1.00 44.06 280 GLN A O 1
ATOM 2321 N N . PHE A 1 281 ? 2.432 3.768 -44.488 1.00 43.00 281 PHE A N 1
ATOM 2322 C CA . PHE A 1 281 ? 1.766 2.512 -44.844 1.00 43.00 281 PHE A CA 1
ATOM 2323 C C . PHE A 1 281 ? 2.273 1.978 -46.194 1.00 43.00 281 PHE A C 1
ATOM 2325 O O . PHE A 1 281 ? 2.585 0.793 -46.315 1.00 43.00 281 PHE A O 1
ATOM 2332 N N . GLU A 1 282 ? 2.480 2.870 -47.170 1.00 44.38 282 GLU A N 1
ATOM 2333 C CA . GLU A 1 282 ? 3.031 2.533 -48.492 1.00 44.38 282 GLU A CA 1
ATOM 2334 C C . GLU A 1 282 ? 4.446 1.935 -48.417 1.00 44.38 282 GLU A C 1
ATOM 2336 O O . GLU A 1 282 ? 4.773 1.010 -49.161 1.00 44.38 282 GLU A O 1
ATOM 2341 N N . GLU A 1 283 ? 5.290 2.419 -47.500 1.00 47.03 283 GLU A N 1
ATOM 2342 C CA . GLU A 1 283 ? 6.660 1.912 -47.343 1.00 47.03 283 GLU A CA 1
ATOM 2343 C C . GLU A 1 283 ? 6.723 0.568 -46.601 1.00 47.03 283 GLU A C 1
ATOM 2345 O O . GLU A 1 283 ? 7.613 -0.247 -46.857 1.00 47.03 283 GLU A O 1
ATOM 2350 N N . SER A 1 284 ? 5.762 0.321 -45.706 1.00 43.47 284 SER A N 1
ATOM 2351 C CA . SER A 1 284 ? 5.670 -0.922 -44.931 1.00 43.47 284 SER A CA 1
ATOM 2352 C C . SER A 1 284 ? 5.136 -2.080 -45.783 1.00 43.47 284 SER A C 1
ATOM 2354 O O . SER A 1 284 ? 5.623 -3.201 -45.660 1.00 43.47 284 SER A O 1
ATOM 2356 N N . LEU A 1 285 ? 4.226 -1.805 -46.726 1.00 43.19 285 LEU A N 1
ATOM 2357 C CA . LEU A 1 285 ? 3.715 -2.791 -47.689 1.00 43.19 285 LEU A CA 1
ATOM 2358 C C . LEU A 1 285 ? 4.777 -3.307 -48.675 1.00 43.19 285 LEU A C 1
ATOM 2360 O O . LEU A 1 285 ? 4.657 -4.424 -49.166 1.00 43.19 285 LEU A O 1
ATOM 2364 N N . ARG A 1 286 ? 5.843 -2.540 -48.943 1.00 46.50 286 ARG A N 1
ATOM 2365 C CA . ARG A 1 286 ? 6.939 -2.958 -49.843 1.00 46.50 286 ARG A CA 1
ATOM 2366 C C . ARG A 1 286 ? 7.870 -4.024 -49.257 1.00 46.50 286 ARG A C 1
ATOM 2368 O O . ARG A 1 286 ? 8.706 -4.545 -49.987 1.00 46.50 286 ARG A O 1
ATOM 2375 N N . LYS A 1 287 ? 7.792 -4.304 -47.951 1.00 50.56 287 LYS A N 1
ATOM 2376 C CA . LYS A 1 287 ? 8.766 -5.150 -47.233 1.00 50.56 287 LYS A CA 1
ATOM 2377 C C . LYS A 1 287 ? 8.170 -6.423 -46.626 1.00 50.56 287 LYS A C 1
ATOM 2379 O O . LYS A 1 287 ? 8.881 -7.114 -45.903 1.00 50.56 287 LYS A O 1
ATOM 2384 N N . ILE A 1 288 ? 6.899 -6.725 -46.886 1.00 43.47 288 ILE A N 1
ATOM 2385 C CA . ILE A 1 288 ? 6.188 -7.836 -46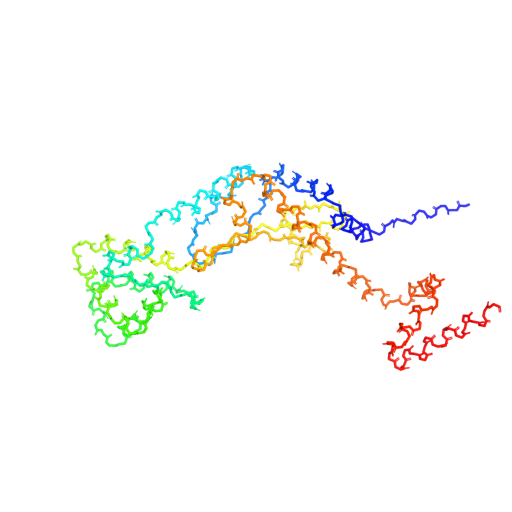.241 1.00 43.47 288 ILE A CA 1
ATOM 2386 C C . ILE A 1 288 ? 5.923 -8.960 -47.249 1.00 43.47 288 ILE A C 1
ATOM 2388 O O . ILE A 1 288 ? 5.494 -8.717 -48.375 1.00 43.47 288 ILE A O 1
ATOM 2392 N N . ASP A 1 289 ? 6.189 -10.192 -46.813 1.00 46.09 289 ASP A N 1
ATOM 2393 C CA . ASP A 1 289 ? 5.842 -11.440 -47.492 1.00 46.09 289 ASP A CA 1
ATOM 2394 C C . ASP A 1 289 ? 4.311 -11.518 -47.688 1.00 46.09 289 ASP A C 1
ATOM 2396 O O . ASP A 1 289 ? 3.530 -11.407 -46.738 1.00 46.09 289 ASP A O 1
ATOM 2400 N N . PHE A 1 290 ? 3.863 -11.668 -48.940 1.00 49.16 290 PHE A N 1
ATOM 2401 C CA . PHE A 1 290 ? 2.458 -11.544 -49.363 1.00 49.16 290 PHE A CA 1
ATOM 2402 C C . PHE A 1 290 ? 1.488 -12.532 -48.687 1.00 49.16 290 PHE A C 1
ATOM 2404 O O . PHE A 1 290 ? 0.268 -12.364 -48.780 1.00 49.16 290 PHE A O 1
ATOM 2411 N N . SER A 1 291 ? 2.005 -13.540 -47.984 1.00 50.59 291 SER A N 1
ATOM 2412 C CA . SER A 1 291 ? 1.210 -14.473 -47.183 1.00 50.59 291 SER A CA 1
ATOM 2413 C C . SER A 1 291 ? 0.502 -13.800 -45.994 1.00 50.59 291 SER A C 1
ATOM 2415 O O . SER A 1 291 ? -0.660 -14.117 -45.725 1.00 50.59 291 SER A O 1
ATOM 2417 N N . GLU A 1 292 ? 1.123 -12.809 -45.342 1.00 49.72 292 GLU A N 1
ATOM 2418 C CA . GLU A 1 292 ? 0.507 -12.050 -44.237 1.00 49.72 292 GLU A CA 1
ATOM 2419 C C . GLU A 1 292 ? -0.476 -10.978 -44.736 1.00 49.72 292 GLU A C 1
ATOM 2421 O O . GLU A 1 292 ? -1.491 -10.699 -44.089 1.00 49.72 292 GLU A O 1
ATOM 2426 N N . ILE A 1 293 ? -0.240 -10.438 -45.939 1.00 51.62 293 ILE A N 1
ATOM 2427 C CA . ILE A 1 293 ? -1.092 -9.418 -46.572 1.00 51.62 293 ILE A CA 1
ATOM 2428 C C . ILE A 1 293 ? -2.495 -9.965 -46.855 1.00 51.62 293 ILE A C 1
ATOM 2430 O O . ILE A 1 293 ? -3.477 -9.244 -46.705 1.00 51.62 293 ILE A O 1
ATOM 2434 N N . LYS A 1 294 ? -2.626 -11.251 -47.200 1.00 49.75 294 LYS A N 1
ATOM 2435 C CA . LYS A 1 294 ? -3.932 -11.877 -47.458 1.00 49.75 294 LYS A CA 1
ATOM 2436 C C . LYS A 1 294 ? -4.815 -11.929 -46.204 1.00 49.75 294 LYS A C 1
ATOM 2438 O O . LYS A 1 294 ? -6.023 -11.716 -46.297 1.00 49.75 294 LYS A O 1
ATOM 2443 N N . ASN A 1 295 ? -4.212 -12.166 -45.037 1.00 51.28 295 ASN A N 1
ATOM 2444 C CA . ASN A 1 295 ? -4.928 -12.176 -43.759 1.00 51.28 295 ASN A CA 1
ATOM 2445 C C . ASN A 1 295 ? -5.339 -10.760 -43.338 1.00 51.28 295 ASN A C 1
ATOM 2447 O O . ASN A 1 295 ? -6.475 -10.564 -42.919 1.00 51.28 295 ASN A O 1
ATOM 2451 N N . LEU A 1 296 ? -4.458 -9.772 -43.523 1.00 49.62 296 LEU A N 1
ATOM 2452 C CA . LEU A 1 296 ? -4.764 -8.359 -43.275 1.00 49.62 296 LEU A CA 1
ATOM 2453 C C . LEU A 1 296 ? -5.833 -7.813 -44.235 1.00 49.62 296 LEU A C 1
ATOM 2455 O O . LEU A 1 296 ? -6.733 -7.109 -43.796 1.00 49.62 296 LEU A O 1
ATOM 2459 N N . TYR A 1 297 ? -5.797 -8.189 -45.516 1.00 51.38 297 TYR A N 1
ATOM 2460 C CA . TYR A 1 297 ? -6.788 -7.778 -46.517 1.00 51.38 297 TYR A CA 1
ATOM 2461 C C . TYR A 1 297 ? -8.198 -8.289 -46.194 1.00 51.38 297 TYR A C 1
ATOM 2463 O O . TYR A 1 297 ? -9.180 -7.568 -46.356 1.00 51.38 297 TYR A O 1
ATOM 2471 N N . ASN A 1 298 ? -8.314 -9.523 -45.699 1.00 52.53 298 ASN A N 1
ATOM 2472 C CA . ASN A 1 298 ? -9.607 -10.106 -45.333 1.00 52.53 298 ASN A CA 1
ATOM 2473 C C . ASN A 1 298 ? -10.267 -9.408 -44.134 1.00 52.53 298 ASN A C 1
ATOM 2475 O O . ASN A 1 298 ? -11.490 -9.469 -44.010 1.00 52.53 298 ASN A O 1
ATOM 2479 N N . LEU A 1 299 ? -9.472 -8.741 -43.292 1.00 56.44 299 LEU A N 1
ATOM 2480 C CA . LEU A 1 299 ? -9.924 -7.998 -42.113 1.00 56.44 299 LEU A CA 1
ATOM 2481 C C . LEU A 1 299 ? -10.357 -6.556 -42.426 1.00 56.44 299 LEU A C 1
ATOM 2483 O O . LEU A 1 299 ? -10.876 -5.887 -41.538 1.00 56.44 299 LEU A O 1
ATOM 2487 N N . LEU A 1 300 ? -10.156 -6.076 -43.657 1.00 50.56 300 LEU A N 1
ATOM 2488 C CA . LEU A 1 300 ? -10.583 -4.741 -44.078 1.00 50.56 300 LEU A CA 1
ATOM 2489 C C . LEU A 1 300 ? -12.094 -4.690 -44.352 1.00 50.56 300 LEU A C 1
ATOM 2491 O O . LEU A 1 300 ? -12.693 -5.669 -44.811 1.00 50.56 300 LEU A O 1
ATOM 2495 N N . GLU A 1 301 ? -12.703 -3.531 -44.120 1.00 54.72 301 GLU A N 1
ATOM 2496 C CA . GLU A 1 301 ? -14.075 -3.254 -44.548 1.00 54.72 301 GLU A CA 1
ATOM 2497 C C . GLU A 1 301 ? -14.153 -3.158 -46.083 1.00 54.72 301 GLU A C 1
ATOM 2499 O O . GLU A 1 301 ? -13.154 -2.900 -46.758 1.00 54.72 301 GLU A O 1
ATOM 2504 N N . ASP A 1 302 ? -15.327 -3.406 -46.669 1.00 55.19 302 ASP A N 1
ATOM 2505 C CA . ASP A 1 302 ? -15.447 -3.610 -48.123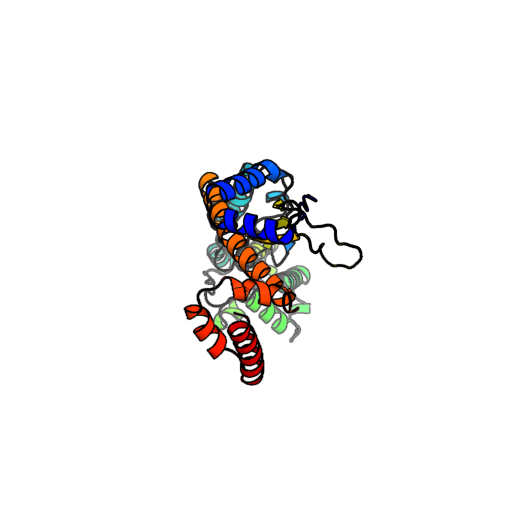 1.00 55.19 302 ASP A CA 1
ATOM 2506 C C . ASP A 1 302 ? -15.039 -2.379 -48.957 1.00 55.19 302 ASP A C 1
ATOM 2508 O O . ASP A 1 302 ? -14.469 -2.538 -50.039 1.00 55.19 302 ASP A O 1
ATOM 2512 N N . GLY A 1 303 ? -15.221 -1.162 -48.429 1.00 46.69 303 GLY A N 1
ATOM 2513 C CA . GLY A 1 303 ? -14.732 0.070 -49.065 1.00 46.69 303 GLY A CA 1
ATOM 2514 C C . GLY A 1 303 ? -13.200 0.175 -49.088 1.00 46.69 303 GLY A C 1
ATOM 2515 O O . GLY A 1 303 ? -12.608 0.565 -50.095 1.00 46.69 303 GLY A O 1
ATOM 2516 N N . ASP A 1 304 ? -12.536 -0.264 -48.019 1.00 49.00 304 ASP A N 1
ATOM 2517 C CA . ASP A 1 304 ? -11.072 -0.253 -47.909 1.00 49.00 304 ASP A CA 1
ATOM 2518 C C . ASP A 1 304 ? -10.428 -1.396 -48.703 1.00 49.00 304 ASP A C 1
ATOM 2520 O O . ASP A 1 304 ? -9.303 -1.274 -49.201 1.00 49.00 304 ASP A O 1
ATOM 2524 N N . LYS A 1 305 ? -11.164 -2.496 -48.902 1.00 55.53 305 LYS A N 1
ATOM 2525 C CA . LYS A 1 305 ? -10.762 -3.599 -49.781 1.00 55.53 305 LYS A CA 1
ATOM 2526 C C . LYS A 1 305 ? -10.666 -3.177 -51.244 1.00 55.53 305 LYS A C 1
ATOM 2528 O O . LYS A 1 305 ? -9.758 -3.657 -51.929 1.00 55.53 305 LYS A O 1
ATOM 2533 N N . GLU A 1 306 ? -11.550 -2.309 -51.740 1.00 50.16 306 GLU A N 1
ATOM 2534 C CA . GLU A 1 306 ? -11.466 -1.785 -53.114 1.00 50.16 306 GLU A CA 1
ATOM 2535 C C . GLU A 1 306 ? -10.241 -0.886 -53.312 1.00 50.16 306 GLU A C 1
ATOM 2537 O O . GLU A 1 306 ? -9.513 -1.029 -54.302 1.00 50.16 306 GLU A O 1
ATOM 2542 N N . ILE A 1 307 ? -9.953 -0.020 -52.337 1.00 51.84 307 ILE A N 1
ATOM 2543 C CA . ILE A 1 307 ? -8.786 0.871 -52.358 1.00 51.84 307 ILE A CA 1
ATOM 2544 C C . ILE A 1 307 ? -7.493 0.051 -52.304 1.00 51.84 307 ILE A C 1
ATOM 2546 O O . ILE A 1 307 ? -6.602 0.233 -53.139 1.00 51.84 307 ILE A O 1
ATOM 2550 N N . ALA A 1 308 ? -7.413 -0.920 -51.390 1.00 52.41 308 ALA A N 1
ATOM 2551 C CA . ALA A 1 308 ? -6.280 -1.833 -51.296 1.00 52.41 308 ALA A CA 1
ATOM 2552 C C . ALA A 1 308 ? -6.097 -2.668 -52.582 1.00 52.41 308 ALA A C 1
ATOM 2554 O O . ALA A 1 308 ? -4.965 -2.855 -53.029 1.00 52.41 308 ALA A O 1
ATOM 2555 N N . ARG A 1 309 ? -7.184 -3.096 -53.246 1.00 54.44 309 ARG A N 1
ATOM 2556 C CA . ARG A 1 309 ? -7.126 -3.769 -54.562 1.00 54.44 309 ARG A CA 1
ATOM 2557 C C . ARG A 1 309 ? -6.549 -2.869 -55.652 1.00 54.44 309 ARG A C 1
ATOM 2559 O O . ARG A 1 309 ? -5.682 -3.311 -56.398 1.00 54.44 309 ARG A O 1
ATOM 2566 N N . SER A 1 310 ? -7.001 -1.619 -55.738 1.00 49.56 310 SER A N 1
ATOM 2567 C CA . SER A 1 310 ? -6.527 -0.646 -56.733 1.00 49.56 310 SER A CA 1
ATOM 2568 C C . SER A 1 310 ? -5.027 -0.356 -56.586 1.00 49.56 310 SER A C 1
ATOM 2570 O O . SER A 1 310 ? -4.294 -0.277 -57.575 1.00 49.56 310 SER A O 1
ATOM 2572 N N . ILE A 1 311 ? -4.547 -0.280 -55.342 1.00 52.78 311 ILE A N 1
ATOM 2573 C CA . ILE A 1 311 ? -3.129 -0.088 -55.017 1.00 52.78 311 ILE A CA 1
ATOM 2574 C C . ILE A 1 311 ? -2.307 -1.331 -55.383 1.00 52.78 311 ILE A C 1
ATOM 2576 O O . ILE A 1 311 ? -1.271 -1.201 -56.034 1.00 52.78 311 ILE A O 1
ATOM 2580 N N . LEU A 1 312 ? -2.784 -2.534 -55.045 1.00 55.12 312 LEU A N 1
ATOM 2581 C CA . LEU A 1 312 ? -2.111 -3.792 -55.394 1.00 55.12 312 LEU A CA 1
ATOM 2582 C C . LEU A 1 312 ? -2.038 -4.016 -56.915 1.00 55.12 312 LEU A C 1
ATOM 2584 O O . LEU A 1 312 ? -0.993 -4.420 -57.416 1.00 55.12 312 LEU A O 1
ATOM 2588 N N . ILE A 1 313 ? -3.095 -3.687 -57.666 1.00 51.00 313 ILE A N 1
ATOM 2589 C CA . ILE A 1 313 ? -3.113 -3.762 -59.139 1.00 51.00 313 ILE A CA 1
ATOM 2590 C C . ILE A 1 313 ? -2.126 -2.757 -59.752 1.00 51.00 313 ILE A C 1
ATOM 2592 O O . ILE A 1 313 ? -1.371 -3.109 -60.654 1.00 51.00 313 ILE A O 1
ATOM 2596 N N . LYS A 1 314 ? -2.067 -1.519 -59.241 1.00 49.69 314 LYS A N 1
ATOM 2597 C CA . LYS A 1 314 ? -1.081 -0.517 -59.691 1.00 49.69 314 LYS A CA 1
ATOM 2598 C C . LYS A 1 314 ? 0.365 -0.906 -59.393 1.00 49.69 314 LYS A C 1
ATOM 2600 O O . LYS A 1 314 ? 1.255 -0.457 -60.108 1.00 49.69 314 LYS A O 1
ATOM 2605 N N . LEU A 1 315 ? 0.600 -1.680 -58.336 1.00 49.16 315 LEU A N 1
ATOM 2606 C CA . LEU A 1 315 ? 1.920 -2.209 -57.998 1.00 49.16 315 LEU A CA 1
ATOM 2607 C C . LEU A 1 315 ? 2.294 -3.394 -58.898 1.00 49.16 315 LEU A C 1
ATOM 2609 O O . LEU A 1 315 ? 3.420 -3.439 -59.371 1.00 49.16 315 LEU A O 1
ATOM 2613 N N . ALA A 1 316 ? 1.349 -4.290 -59.197 1.00 47.59 316 ALA A N 1
ATOM 2614 C CA . ALA A 1 316 ? 1.565 -5.434 -60.089 1.00 47.59 316 ALA A CA 1
ATOM 2615 C C . ALA A 1 316 ? 1.759 -5.046 -61.569 1.00 47.59 316 ALA A C 1
ATOM 2617 O O . ALA A 1 316 ? 2.383 -5.784 -62.317 1.00 47.59 316 ALA A O 1
ATOM 2618 N N . LEU A 1 317 ? 1.229 -3.895 -61.996 1.00 44.19 317 LEU A N 1
ATOM 2619 C CA . LEU A 1 317 ? 1.393 -3.351 -63.353 1.00 44.19 317 LEU A CA 1
ATOM 2620 C C . LEU A 1 317 ? 2.637 -2.453 -63.507 1.00 44.19 317 LEU A C 1
ATOM 2622 O O . LEU A 1 317 ? 2.784 -1.797 -64.538 1.00 44.19 317 LEU A O 1
ATOM 2626 N N . LYS A 1 318 ? 3.475 -2.340 -62.466 1.00 46.34 318 LYS A N 1
ATOM 2627 C CA . LYS A 1 318 ? 4.656 -1.460 -62.437 1.00 46.34 318 LYS A CA 1
ATOM 2628 C C . LYS A 1 318 ? 6.000 -2.186 -62.574 1.00 46.34 318 LYS A C 1
ATOM 2630 O O . LYS A 1 318 ? 7.020 -1.501 -62.479 1.00 46.34 318 LYS A O 1
ATOM 2635 N N . ASP A 1 319 ? 5.974 -3.495 -62.824 1.00 38.91 319 ASP A N 1
ATOM 2636 C CA . ASP A 1 319 ? 7.107 -4.278 -63.336 1.00 38.91 319 ASP A CA 1
ATOM 2637 C C . ASP A 1 319 ? 7.005 -4.446 -64.858 1.00 38.91 319 ASP A C 1
ATOM 2639 O O . ASP A 1 319 ? 5.914 -4.841 -65.339 1.00 38.91 319 ASP A O 1
#

Organism: NCBI:txid33033

Radius of gyration: 29.73 Å; chains: 1; bounding box: 63×41×100 Å